Protein AF-A0A6A4Z2X1-F1 (afdb_monomer)

pLDDT: mean 92.03, std 7.51, range [38.91, 98.75]

Structure (mmCIF, N/CA/C/O backbone):
data_AF-A0A6A4Z2X1-F1
#
_entry.id   AF-A0A6A4Z2X1-F1
#
loop_
_atom_site.group_PDB
_atom_site.id
_atom_site.type_symbol
_atom_site.label_atom_id
_atom_site.label_alt_id
_atom_site.label_comp_id
_atom_site.label_asym_id
_atom_site.label_entity_id
_atom_site.label_seq_id
_atom_site.pdbx_PDB_ins_code
_atom_site.Cartn_x
_atom_site.Cartn_y
_atom_site.Cartn_z
_atom_site.occupancy
_atom_site.B_iso_or_equiv
_atom_site.auth_seq_id
_atom_site.auth_comp_id
_atom_site.auth_asym_id
_atom_site.auth_atom_id
_atom_site.pdbx_PDB_model_num
ATOM 1 N N . MET A 1 1 ? 6.066 -10.739 27.707 1.00 38.91 1 MET A N 1
ATOM 2 C CA . MET A 1 1 ? 5.395 -9.455 27.412 1.00 38.91 1 MET A CA 1
ATOM 3 C C . MET A 1 1 ? 4.289 -9.785 26.420 1.00 38.91 1 MET A C 1
ATOM 5 O O . MET A 1 1 ? 4.630 -10.260 25.345 1.00 38.91 1 MET A O 1
ATOM 9 N N . ARG A 1 2 ? 3.002 -9.714 26.805 1.00 47.31 2 ARG A N 1
ATOM 10 C CA . ARG A 1 2 ? 1.899 -9.981 25.860 1.00 47.31 2 ARG A CA 1
ATOM 11 C C . ARG A 1 2 ? 2.023 -8.987 24.708 1.00 47.31 2 ARG A C 1
ATOM 13 O O . ARG A 1 2 ? 2.285 -7.810 24.949 1.00 47.31 2 ARG A O 1
ATOM 20 N N . GLU A 1 3 ? 1.911 -9.471 23.480 1.00 55.16 3 GLU A N 1
ATOM 21 C CA . GLU A 1 3 ? 1.879 -8.591 22.318 1.00 55.16 3 GLU A CA 1
ATOM 22 C C . GLU A 1 3 ? 0.706 -7.609 22.484 1.00 55.16 3 GLU A C 1
ATOM 24 O O . GLU A 1 3 ? -0.347 -8.031 22.973 1.00 55.16 3 GLU A O 1
ATOM 29 N N . PRO A 1 4 ? 0.867 -6.305 22.186 1.00 65.31 4 PRO A N 1
ATOM 30 C CA . PRO A 1 4 ? -0.208 -5.345 22.408 1.00 65.31 4 PRO A CA 1
ATOM 31 C C . PRO A 1 4 ? -1.452 -5.797 21.642 1.00 65.31 4 PRO A C 1
ATOM 33 O O . PRO A 1 4 ? -1.337 -6.135 20.463 1.00 65.31 4 PRO A O 1
ATOM 36 N N . ALA A 1 5 ? -2.624 -5.780 22.287 1.00 70.31 5 ALA A N 1
ATOM 37 C CA . ALA A 1 5 ? -3.895 -6.217 21.694 1.00 70.31 5 ALA A CA 1
ATOM 38 C C . ALA A 1 5 ? -4.133 -5.616 20.293 1.00 70.31 5 ALA A C 1
ATOM 40 O O . ALA A 1 5 ? -4.650 -6.284 19.403 1.00 70.31 5 ALA A O 1
ATOM 41 N N . ALA A 1 6 ? -3.639 -4.396 20.058 1.00 73.44 6 ALA A N 1
ATOM 42 C CA . ALA A 1 6 ? -3.697 -3.734 18.762 1.00 73.44 6 ALA A CA 1
ATOM 43 C C . ALA A 1 6 ? -3.007 -4.485 17.615 1.00 73.44 6 ALA A C 1
ATOM 45 O O . ALA A 1 6 ? -3.550 -4.550 16.515 1.00 73.44 6 ALA A O 1
ATOM 46 N N . ARG A 1 7 ? -1.842 -5.102 17.850 1.00 76.81 7 ARG A N 1
ATOM 47 C CA . ARG A 1 7 ? -1.173 -5.919 16.824 1.00 76.81 7 ARG A CA 1
ATOM 48 C C . ARG A 1 7 ? -1.921 -7.215 16.555 1.00 76.81 7 ARG A C 1
ATOM 50 O O . ARG A 1 7 ? -1.996 -7.626 15.406 1.00 76.81 7 ARG A O 1
ATOM 57 N N . GLN A 1 8 ? -2.492 -7.832 17.588 1.00 76.44 8 GLN A N 1
ATOM 58 C CA . GLN A 1 8 ? -3.283 -9.053 17.422 1.00 76.44 8 GLN A CA 1
ATOM 59 C C . GLN A 1 8 ? -4.550 -8.812 16.598 1.00 76.44 8 GLN A C 1
ATOM 61 O O . GLN A 1 8 ? -4.981 -9.713 15.895 1.00 76.44 8 GLN A O 1
ATOM 66 N N . ILE A 1 9 ? -5.117 -7.606 16.654 1.00 77.56 9 ILE A N 1
ATOM 67 C CA . ILE A 1 9 ? -6.279 -7.232 15.843 1.00 77.56 9 ILE A CA 1
ATOM 68 C C . ILE A 1 9 ? -5.845 -6.885 14.411 1.00 77.56 9 ILE A C 1
ATOM 70 O O . ILE A 1 9 ? -6.324 -7.492 13.461 1.00 77.56 9 ILE A O 1
ATOM 74 N N . MET A 1 10 ? -4.897 -5.957 14.241 1.00 79.69 10 MET A N 1
ATOM 75 C CA . MET A 1 10 ? -4.547 -5.411 12.917 1.00 79.69 10 MET A CA 1
ATOM 76 C C . MET A 1 10 ? -3.724 -6.356 12.025 1.00 79.69 10 MET A C 1
ATOM 78 O O . MET A 1 10 ? -3.698 -6.181 10.807 1.00 79.69 10 MET A O 1
ATOM 82 N N . LEU A 1 11 ? -3.031 -7.338 12.613 1.00 88.19 11 LEU A N 1
ATOM 83 C CA . LEU A 1 11 ? -2.213 -8.326 11.893 1.00 88.19 11 LEU A CA 1
ATOM 84 C C . LEU A 1 11 ? -2.915 -9.685 11.750 1.00 88.19 11 LEU A C 1
ATOM 86 O O . LEU A 1 11 ? -2.261 -10.704 11.520 1.00 88.19 11 LEU A O 1
ATOM 90 N N . GLN A 1 12 ? -4.235 -9.707 11.921 1.00 89.81 12 GLN A N 1
ATOM 91 C CA . GLN A 1 12 ? -5.104 -10.840 11.617 1.00 89.81 12 GLN A CA 1
ATOM 92 C C . GLN A 1 12 ? -6.126 -10.427 10.546 1.00 89.81 12 GLN A C 1
ATOM 94 O O . GLN A 1 12 ? -6.300 -9.231 10.303 1.00 89.81 12 GLN A O 1
ATOM 99 N N . PRO A 1 13 ? -6.787 -11.385 9.871 1.00 93.69 13 PRO A N 1
ATOM 100 C CA . PRO A 1 13 ? -7.824 -11.073 8.892 1.00 93.69 13 PRO A CA 1
ATOM 101 C C . PRO A 1 13 ? -8.964 -10.251 9.511 1.00 93.69 13 PRO A C 1
ATOM 103 O O . PRO A 1 13 ? -9.712 -10.751 10.350 1.00 93.69 13 PRO A O 1
ATOM 106 N N . LEU A 1 14 ? -9.101 -8.995 9.083 1.00 93.81 14 LEU A N 1
ATOM 107 C CA . LEU A 1 14 ? -10.186 -8.109 9.491 1.00 93.81 14 LEU A CA 1
ATOM 108 C C . LEU A 1 14 ? -11.396 -8.244 8.554 1.00 93.81 14 LEU A C 1
ATOM 110 O O . LEU A 1 14 ? -11.209 -8.372 7.335 1.00 93.81 14 LEU A O 1
ATOM 114 N N . PRO A 1 15 ? -12.626 -8.147 9.094 1.00 96.94 15 PRO A N 1
ATOM 115 C CA . PRO A 1 15 ? -13.829 -7.941 8.298 1.00 96.94 15 PRO A CA 1
ATOM 116 C C . PRO A 1 15 ? -13.725 -6.685 7.422 1.00 96.94 15 PRO A C 1
ATOM 118 O O . PRO A 1 15 ? -13.112 -5.685 7.806 1.00 96.94 15 PRO A O 1
ATOM 121 N N . LEU A 1 16 ? -14.320 -6.735 6.230 1.00 98.19 16 LEU A N 1
ATOM 122 C CA . LEU A 1 16 ? -14.187 -5.665 5.238 1.00 98.19 16 LEU A CA 1
ATOM 123 C C . LEU A 1 16 ? -14.865 -4.362 5.679 1.00 98.19 16 LEU A C 1
ATOM 125 O O . LEU A 1 16 ? -14.325 -3.289 5.439 1.00 98.19 16 LEU A O 1
ATOM 129 N N . ASP A 1 17 ? -16.000 -4.441 6.366 1.00 97.81 17 ASP A N 1
ATOM 130 C CA . ASP A 1 17 ? -16.720 -3.291 6.925 1.00 97.81 17 ASP A CA 1
ATOM 131 C C . ASP A 1 17 ? -15.885 -2.554 7.981 1.00 97.81 17 ASP A C 1
ATOM 133 O O . ASP A 1 17 ? -15.792 -1.322 7.967 1.00 97.81 17 ASP A O 1
ATOM 137 N N . VAL A 1 18 ? -15.196 -3.308 8.843 1.00 95.19 18 VAL A N 1
ATOM 138 C CA . VAL A 1 18 ? -14.248 -2.760 9.821 1.00 95.19 18 VAL A CA 1
ATOM 139 C C . V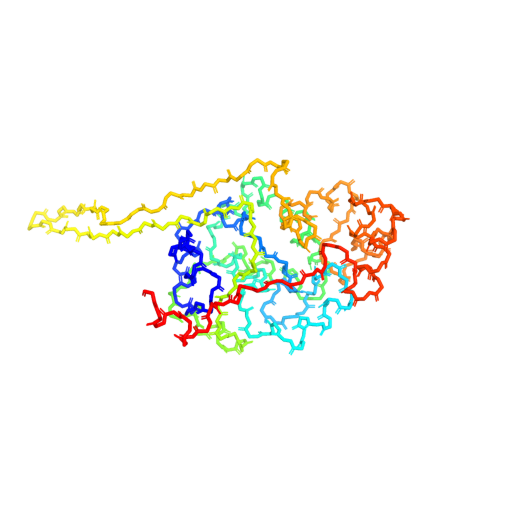AL A 1 18 ? -13.074 -2.094 9.106 1.00 95.19 18 VAL A C 1
ATOM 141 O O . VAL A 1 18 ? -12.666 -0.997 9.491 1.00 95.19 18 VAL A O 1
ATOM 144 N N . ALA A 1 19 ? -12.555 -2.705 8.038 1.00 96.00 19 ALA A N 1
ATOM 145 C CA . ALA A 1 19 ? -11.461 -2.140 7.254 1.00 96.00 19 ALA A CA 1
ATOM 146 C C . ALA A 1 19 ? -11.863 -0.835 6.547 1.00 96.00 19 ALA A C 1
ATOM 148 O O . ALA A 1 19 ? -11.159 0.162 6.687 1.00 96.00 19 ALA A O 1
ATOM 149 N N . VAL A 1 20 ? -13.014 -0.803 5.864 1.00 98.12 20 VAL A N 1
ATOM 150 C CA . VAL A 1 20 ? -13.571 0.410 5.234 1.00 98.12 20 VAL A CA 1
ATOM 151 C C . VAL A 1 20 ? -13.746 1.519 6.269 1.00 98.12 20 VAL A C 1
ATOM 153 O O . VAL A 1 20 ? -13.284 2.641 6.060 1.00 98.12 20 VAL A O 1
ATOM 156 N N . THR A 1 21 ? -14.364 1.203 7.410 1.00 96.19 21 THR A N 1
ATOM 157 C CA . THR A 1 21 ? -14.578 2.165 8.500 1.00 96.19 21 THR A CA 1
ATOM 158 C C . THR A 1 21 ? -13.252 2.721 9.015 1.00 96.19 21 THR A C 1
ATOM 160 O O . THR A 1 21 ? -13.117 3.928 9.196 1.00 96.19 21 THR A O 1
ATOM 163 N N . THR A 1 22 ? -12.256 1.852 9.202 1.00 93.06 22 THR A N 1
ATOM 164 C CA . THR A 1 22 ? -10.925 2.231 9.694 1.00 93.06 22 THR A CA 1
ATOM 165 C C . THR A 1 22 ? -10.189 3.124 8.698 1.00 93.06 22 THR A C 1
ATOM 167 O O . THR A 1 22 ? -9.650 4.156 9.088 1.00 93.06 22 THR A O 1
ATOM 170 N N . LEU A 1 23 ? -10.192 2.767 7.410 1.00 95.81 23 LEU A N 1
ATOM 171 C CA . LEU A 1 23 ? -9.535 3.551 6.363 1.00 95.81 23 LEU A CA 1
ATOM 172 C C . LEU A 1 23 ? -10.145 4.953 6.252 1.00 95.81 23 LEU A C 1
ATOM 174 O O . LEU A 1 23 ? -9.395 5.926 6.227 1.00 95.81 23 LEU A O 1
ATOM 178 N N . ARG A 1 24 ? -11.482 5.056 6.268 1.00 96.75 24 ARG A N 1
ATOM 179 C CA . ARG A 1 24 ? -12.210 6.336 6.185 1.00 96.75 24 ARG A CA 1
ATOM 180 C C . ARG A 1 24 ? -12.094 7.197 7.442 1.00 96.75 24 ARG A C 1
ATOM 182 O O . ARG A 1 24 ? -12.297 8.406 7.365 1.00 96.75 24 ARG A O 1
ATOM 189 N N . ALA A 1 25 ? -11.801 6.592 8.592 1.00 93.44 25 ALA A N 1
ATOM 190 C CA . ALA A 1 25 ? -11.573 7.321 9.838 1.00 93.44 25 ALA A CA 1
ATOM 191 C C . ALA A 1 25 ? -10.199 8.013 9.885 1.00 93.44 25 ALA A C 1
ATOM 193 O O . ALA A 1 25 ? -10.019 8.936 10.680 1.00 93.44 25 ALA A O 1
ATOM 194 N N . ASN A 1 26 ? -9.256 7.585 9.043 1.00 92.62 26 ASN A N 1
ATOM 195 C CA . ASN A 1 26 ? -7.890 8.094 8.996 1.00 92.62 26 ASN A CA 1
ATOM 196 C C . ASN A 1 26 ? -7.683 9.061 7.823 1.00 92.62 26 ASN A C 1
ATOM 198 O O . ASN A 1 26 ? -8.287 8.936 6.757 1.00 92.62 26 ASN A O 1
ATOM 202 N N . THR A 1 27 ? -6.745 9.988 7.990 1.00 94.06 27 THR A N 1
ATOM 203 C CA . THR A 1 27 ? -6.240 10.810 6.879 1.00 94.06 27 THR A CA 1
ATOM 204 C C . THR A 1 27 ? -5.422 9.968 5.895 1.00 94.06 27 THR A C 1
ATOM 206 O O . THR A 1 27 ? -4.893 8.905 6.246 1.00 94.06 27 THR A O 1
ATOM 209 N N . LEU A 1 28 ? -5.218 10.464 4.666 1.00 95.25 28 LEU A N 1
ATOM 210 C CA . LEU A 1 28 ? -4.287 9.814 3.730 1.00 95.25 28 LEU A CA 1
ATOM 211 C C . LEU A 1 28 ? -2.886 9.671 4.337 1.00 95.25 28 LEU A C 1
ATOM 213 O O . LEU A 1 28 ? -2.231 8.653 4.135 1.00 95.25 28 LEU A O 1
ATOM 217 N N . TYR A 1 29 ? -2.439 10.676 5.094 1.00 93.44 29 TYR A N 1
ATOM 218 C CA . TYR A 1 29 ? -1.137 10.671 5.755 1.00 93.44 29 TYR A CA 1
ATOM 219 C C . TYR A 1 29 ? -0.980 9.488 6.714 1.00 93.44 29 TYR A C 1
ATOM 221 O O . TYR A 1 29 ? 0.018 8.775 6.641 1.00 93.44 29 TYR A O 1
ATOM 229 N N . GLU A 1 30 ? -1.964 9.251 7.579 1.00 91.75 30 GLU A N 1
ATOM 230 C CA . GLU A 1 30 ? -1.931 8.143 8.541 1.00 91.75 30 GLU A CA 1
ATOM 231 C C . GLU A 1 30 ? -2.002 6.789 7.839 1.00 91.75 30 GLU A C 1
ATOM 233 O O . GLU A 1 30 ? -1.193 5.902 8.120 1.00 91.75 30 GLU A O 1
ATOM 238 N N . ASN A 1 31 ? -2.909 6.648 6.868 1.00 93.75 31 ASN A N 1
ATOM 239 C CA . ASN A 1 31 ? -3.041 5.407 6.115 1.00 93.75 31 ASN A CA 1
ATOM 240 C C . ASN A 1 31 ? -1.766 5.061 5.327 1.00 93.75 31 ASN A C 1
ATOM 242 O O . ASN A 1 31 ? -1.410 3.885 5.235 1.00 93.75 31 ASN A O 1
ATOM 246 N N . MET A 1 32 ? -1.036 6.063 4.821 1.00 93.00 32 MET A N 1
ATOM 247 C CA . MET A 1 32 ? 0.202 5.873 4.056 1.00 93.00 32 MET A CA 1
ATOM 248 C C . MET A 1 32 ? 1.324 5.210 4.865 1.00 93.00 32 MET A C 1
ATOM 250 O O . MET A 1 32 ? 2.209 4.576 4.291 1.00 93.00 32 MET A O 1
ATOM 254 N N . TYR A 1 33 ? 1.290 5.325 6.196 1.00 89.94 33 TYR A N 1
ATOM 255 C CA . TYR A 1 33 ? 2.255 4.670 7.083 1.00 89.94 33 TYR A CA 1
ATOM 256 C C . TYR A 1 33 ? 1.885 3.229 7.446 1.00 89.94 33 TYR A C 1
ATOM 258 O O . TYR A 1 33 ? 2.656 2.559 8.137 1.00 89.94 33 TYR A O 1
ATOM 266 N N . SER A 1 34 ? 0.777 2.700 6.922 1.00 88.62 34 SER A N 1
ATOM 267 C CA . SER A 1 34 ? 0.547 1.257 6.913 1.00 88.62 34 SER A CA 1
ATOM 268 C C . SER A 1 34 ? 1.574 0.594 5.995 1.00 88.62 34 SER A C 1
ATOM 270 O O . SER A 1 34 ? 1.651 0.885 4.802 1.00 88.62 34 SER A O 1
ATOM 272 N N . ILE A 1 35 ? 2.395 -0.305 6.543 1.00 89.06 35 ILE A N 1
ATOM 273 C CA . ILE A 1 35 ? 3.403 -1.019 5.752 1.00 89.06 35 ILE A CA 1
ATOM 274 C C . ILE A 1 35 ? 2.695 -2.114 4.957 1.00 89.06 35 ILE A C 1
ATOM 276 O O . ILE A 1 35 ? 2.505 -3.234 5.429 1.00 89.06 35 ILE A O 1
ATOM 280 N N . ILE A 1 36 ? 2.301 -1.757 3.737 1.00 92.81 36 ILE A N 1
ATOM 281 C CA . ILE A 1 36 ? 1.664 -2.666 2.793 1.00 92.81 36 ILE A CA 1
ATOM 282 C C . ILE A 1 36 ? 2.504 -2.732 1.517 1.00 92.81 36 ILE A C 1
ATOM 284 O O . ILE A 1 36 ? 2.695 -1.713 0.852 1.00 92.81 36 ILE A O 1
ATOM 288 N N . PRO A 1 37 ? 3.015 -3.918 1.162 1.00 94.06 37 PRO A N 1
ATOM 289 C CA . PRO A 1 37 ? 3.627 -4.147 -0.134 1.00 94.06 37 PRO A CA 1
ATOM 290 C C . PRO A 1 37 ? 2.538 -4.463 -1.164 1.00 94.06 37 PRO A C 1
ATOM 292 O O . PRO A 1 37 ? 2.270 -5.631 -1.464 1.00 94.06 37 PRO A O 1
ATOM 295 N N . TYR A 1 38 ? 1.879 -3.425 -1.680 1.00 97.19 38 TYR A N 1
ATOM 296 C CA . TYR A 1 38 ? 0.795 -3.576 -2.653 1.00 97.19 38 TYR A CA 1
ATOM 297 C C . TYR A 1 38 ? 1.206 -4.464 -3.841 1.00 97.19 38 TYR A C 1
ATOM 299 O O . TYR A 1 38 ? 2.365 -4.502 -4.266 1.00 97.19 38 TYR A O 1
ATOM 307 N N . CYS A 1 39 ? 0.247 -5.229 -4.350 1.00 97.88 39 CYS A N 1
ATOM 308 C CA . CYS A 1 39 ? 0.423 -6.113 -5.500 1.00 97.88 39 CYS A CA 1
ATOM 309 C C . CYS A 1 39 ? -0.258 -5.537 -6.747 1.00 97.88 39 CYS A C 1
ATOM 311 O O . CYS A 1 39 ? 0.255 -5.703 -7.856 1.00 97.88 39 CYS A O 1
ATOM 313 N N . TRP A 1 40 ? -1.377 -4.831 -6.566 1.00 98.69 40 TRP A N 1
ATOM 314 C CA . TRP A 1 40 ? -2.151 -4.232 -7.651 1.00 98.69 40 TRP A CA 1
ATOM 315 C C . TRP A 1 40 ? -2.559 -2.809 -7.320 1.00 98.69 40 TRP A C 1
ATOM 317 O O . TRP A 1 40 ? -2.808 -2.484 -6.157 1.00 98.69 40 TRP A O 1
ATOM 327 N N . VAL A 1 41 ? -2.660 -1.978 -8.355 1.00 98.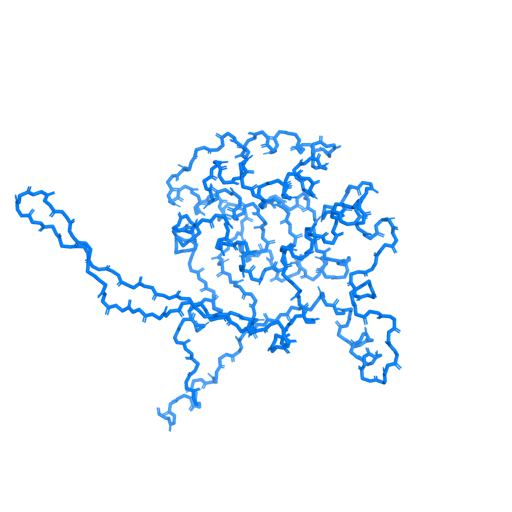44 41 VAL A N 1
ATOM 328 C CA . VAL A 1 41 ? -3.229 -0.642 -8.205 1.00 98.44 41 VAL A CA 1
ATOM 329 C C . VAL A 1 41 ? -4.745 -0.722 -8.115 1.00 98.44 41 VAL A C 1
ATOM 331 O O . VAL A 1 41 ? -5.310 -0.091 -7.235 1.00 98.44 41 VAL A O 1
ATOM 334 N N . ASP A 1 42 ? -5.386 -1.515 -8.974 1.00 98.31 42 ASP A N 1
ATOM 335 C CA . ASP A 1 42 ? -6.839 -1.592 -9.140 1.00 98.31 42 ASP A CA 1
ATOM 336 C C . ASP A 1 42 ? -7.446 -2.913 -8.640 1.00 98.31 42 ASP A C 1
ATOM 338 O O . ASP A 1 42 ? -6.798 -3.963 -8.659 1.00 98.31 42 ASP A O 1
ATOM 342 N N . LEU A 1 43 ? -8.729 -2.886 -8.266 1.00 98.31 43 LEU A N 1
ATOM 343 C CA . LEU A 1 43 ? -9.515 -4.063 -7.859 1.00 98.31 43 LEU A CA 1
ATOM 344 C C . LEU A 1 43 ? -9.618 -5.124 -8.971 1.00 98.31 43 LEU A C 1
ATOM 346 O O . LEU A 1 43 ? -9.786 -6.317 -8.702 1.00 98.31 43 LEU A O 1
ATOM 350 N N . GLY A 1 44 ? -9.522 -4.703 -10.235 1.00 97.25 44 GLY A N 1
ATOM 351 C CA . GLY A 1 44 ? -9.531 -5.574 -11.411 1.00 97.25 44 GLY A CA 1
ATOM 352 C C . GLY A 1 44 ? -8.221 -6.330 -11.641 1.00 97.25 44 GLY A C 1
ATOM 353 O O . GLY A 1 44 ? -8.218 -7.296 -12.405 1.00 97.25 44 GLY A O 1
ATOM 354 N N . ARG A 1 45 ? -7.137 -5.955 -10.944 1.00 97.38 45 ARG A N 1
ATOM 355 C CA . ARG A 1 45 ? -5.772 -6.482 -11.126 1.00 97.38 45 ARG A CA 1
ATOM 356 C C . ARG A 1 45 ? -5.195 -6.211 -12.519 1.00 97.38 45 ARG A C 1
ATOM 358 O O . ARG A 1 45 ? -4.300 -6.937 -12.951 1.00 97.38 45 ARG A O 1
ATOM 365 N N . ALA A 1 46 ? -5.690 -5.195 -13.225 1.00 96.62 46 ALA A N 1
ATOM 366 C CA . ALA A 1 46 ? -5.177 -4.799 -14.534 1.00 96.62 46 ALA A CA 1
ATOM 367 C C . ALA A 1 46 ? -3.778 -4.168 -14.443 1.00 96.62 46 ALA A C 1
ATOM 369 O O . ALA A 1 46 ? -2.972 -4.307 -15.364 1.00 96.62 46 ALA A O 1
ATOM 370 N N . TYR A 1 47 ? -3.475 -3.501 -13.328 1.00 97.75 47 TYR A N 1
ATOM 371 C CA . TYR A 1 47 ? -2.231 -2.770 -13.124 1.00 97.75 47 TYR A CA 1
ATOM 372 C C . TYR A 1 47 ? -1.448 -3.366 -11.956 1.00 97.75 47 TYR A C 1
ATOM 374 O O . TYR A 1 47 ? -1.772 -3.187 -10.782 1.00 97.75 47 TYR A O 1
ATOM 382 N N . GLU A 1 48 ? -0.386 -4.089 -12.285 1.00 98.00 48 GLU A N 1
ATOM 383 C CA . GLU A 1 48 ? 0.498 -4.717 -11.309 1.00 98.00 48 GLU A CA 1
ATOM 384 C C . GLU A 1 48 ? 1.532 -3.726 -10.749 1.00 98.00 48 GLU A C 1
ATOM 386 O O . GLU A 1 48 ? 2.030 -2.866 -11.480 1.00 98.00 48 GLU A O 1
ATOM 391 N N . MET A 1 49 ? 1.905 -3.874 -9.472 1.00 97.00 49 MET A N 1
ATOM 392 C CA . MET A 1 49 ? 2.861 -2.967 -8.811 1.00 97.00 49 MET A CA 1
ATOM 393 C C . MET A 1 49 ? 3.836 -3.630 -7.825 1.00 97.00 49 MET A C 1
ATOM 395 O O . MET A 1 49 ? 4.635 -2.935 -7.201 1.00 97.00 49 MET A O 1
ATOM 399 N N . ALA A 1 50 ? 3.830 -4.961 -7.666 1.00 96.81 50 ALA A N 1
ATOM 400 C CA . ALA A 1 50 ? 4.808 -5.598 -6.783 1.00 96.81 50 ALA A CA 1
ATOM 401 C C . ALA A 1 50 ? 6.250 -5.359 -7.269 1.00 96.81 50 ALA A C 1
ATOM 403 O O . ALA A 1 50 ? 6.520 -5.390 -8.468 1.00 96.81 50 ALA A O 1
ATOM 404 N N . HIS A 1 51 ? 7.198 -5.235 -6.336 1.00 95.38 51 HIS A N 1
ATOM 405 C CA . HIS A 1 51 ? 8.608 -4.951 -6.635 1.00 95.38 51 HIS A CA 1
ATOM 406 C C . HIS A 1 51 ? 9.293 -5.911 -7.612 1.00 95.38 51 HIS A C 1
ATOM 408 O O . HIS A 1 51 ? 10.217 -5.500 -8.300 1.00 95.38 51 HIS A O 1
ATOM 414 N N . THR A 1 52 ? 8.885 -7.181 -7.681 1.00 94.44 52 THR A N 1
ATOM 415 C CA . THR A 1 52 ? 9.498 -8.158 -8.594 1.00 94.44 52 THR A CA 1
ATOM 416 C C . THR A 1 52 ? 8.458 -9.051 -9.243 1.00 94.44 52 THR A C 1
ATOM 418 O O . THR A 1 52 ? 7.426 -9.354 -8.638 1.00 94.44 52 THR A O 1
ATOM 421 N N . ALA A 1 53 ? 8.758 -9.543 -10.449 1.00 94.62 53 ALA A N 1
ATOM 422 C CA . ALA A 1 53 ? 7.874 -10.463 -11.169 1.00 94.62 53 ALA A CA 1
ATOM 423 C C . ALA A 1 53 ? 7.586 -11.734 -10.351 1.00 94.62 53 ALA A C 1
ATOM 425 O O . ALA A 1 53 ? 6.460 -12.223 -10.312 1.00 94.62 53 ALA A O 1
ATOM 426 N N . ILE A 1 54 ? 8.592 -12.243 -9.632 1.00 94.06 54 ILE A N 1
ATOM 427 C CA . ILE A 1 54 ? 8.443 -13.412 -8.757 1.00 94.06 54 ILE A CA 1
ATOM 428 C C . ILE A 1 54 ? 7.464 -13.113 -7.614 1.00 94.06 54 ILE A C 1
ATOM 430 O O . ILE A 1 54 ? 6.591 -13.934 -7.323 1.00 94.06 54 ILE A O 1
ATOM 434 N N . ARG A 1 55 ? 7.571 -11.937 -6.977 1.00 95.44 55 ARG A N 1
ATOM 435 C CA . ARG A 1 55 ? 6.615 -11.524 -5.943 1.00 95.44 55 ARG A CA 1
ATOM 436 C C . ARG A 1 55 ? 5.216 -11.333 -6.523 1.00 95.44 55 ARG A C 1
ATOM 438 O O . ARG A 1 55 ? 4.260 -11.798 -5.914 1.00 95.44 55 ARG A O 1
ATOM 445 N N . GLN A 1 56 ? 5.094 -10.732 -7.700 1.00 97.38 56 GLN A N 1
ATOM 446 C CA . GLN A 1 56 ? 3.814 -10.545 -8.381 1.00 97.38 56 GLN A CA 1
ATOM 447 C C . GLN A 1 56 ? 3.099 -11.886 -8.634 1.00 97.38 56 GLN A C 1
ATOM 449 O O . GLN A 1 56 ? 1.926 -12.053 -8.302 1.00 97.38 56 GLN A O 1
ATOM 454 N N . GLN A 1 57 ? 3.831 -12.898 -9.107 1.00 96.81 57 GLN A N 1
ATOM 455 C CA . GLN A 1 57 ? 3.303 -14.257 -9.268 1.00 96.81 57 GLN A CA 1
ATOM 456 C C . GLN A 1 57 ? 2.893 -14.894 -7.935 1.00 96.81 57 GLN A C 1
ATOM 458 O O . GLN A 1 57 ? 1.921 -15.645 -7.871 1.00 96.81 57 GLN A O 1
ATOM 463 N N . ARG A 1 58 ? 3.608 -14.597 -6.846 1.00 96.06 58 ARG A N 1
ATOM 464 C CA . ARG A 1 58 ? 3.212 -15.033 -5.504 1.00 96.06 58 ARG A CA 1
ATOM 465 C C . ARG A 1 58 ? 1.936 -14.328 -5.035 1.00 96.06 58 ARG A C 1
ATOM 467 O O . ARG A 1 58 ? 1.064 -15.009 -4.502 1.00 96.06 58 ARG A O 1
ATOM 474 N N . CYS A 1 59 ? 1.784 -13.028 -5.302 1.00 97.31 59 CYS A N 1
ATOM 475 C CA . CYS A 1 59 ? 0.549 -12.295 -5.025 1.00 97.31 59 CYS A CA 1
ATOM 476 C C . CYS A 1 59 ? -0.654 -12.960 -5.711 1.00 97.31 59 CYS A C 1
ATOM 478 O O . CYS A 1 59 ? -1.652 -13.252 -5.055 1.00 97.31 59 CYS A O 1
ATOM 480 N N . LEU A 1 60 ? -0.537 -13.291 -7.003 1.00 97.75 60 LEU A N 1
ATOM 481 C CA . LEU A 1 60 ? -1.598 -13.974 -7.756 1.00 97.75 60 LEU A CA 1
ATOM 482 C C . LEU A 1 60 ? -2.001 -15.326 -7.148 1.00 97.75 60 LEU A C 1
ATOM 484 O O . LEU A 1 60 ? -3.160 -15.720 -7.247 1.00 97.75 60 LEU A O 1
ATOM 488 N N . LYS A 1 61 ? -1.063 -16.032 -6.507 1.00 97.38 61 LYS A N 1
ATOM 489 C CA . LYS A 1 61 ? -1.314 -17.348 -5.906 1.00 97.38 61 LYS A CA 1
ATOM 490 C C . LYS A 1 61 ? -1.977 -17.284 -4.532 1.00 97.38 61 LYS A C 1
ATOM 492 O O . LYS A 1 61 ? -2.725 -18.199 -4.207 1.00 97.38 61 LYS A O 1
ATOM 497 N N . SER A 1 62 ? -1.667 -16.280 -3.707 1.00 95.75 62 SER A N 1
ATOM 498 C CA . SER A 1 62 ? -2.046 -16.307 -2.281 1.00 95.75 62 SER A CA 1
ATOM 499 C C . SER A 1 62 ? -2.632 -15.018 -1.713 1.00 95.75 62 SER A C 1
ATOM 501 O O . SER A 1 62 ? -3.098 -15.030 -0.578 1.00 95.75 62 SER A O 1
ATOM 503 N N . GLN A 1 63 ? -2.622 -13.917 -2.462 1.00 97.00 63 GLN A N 1
ATOM 504 C CA . GLN A 1 63 ? -3.001 -12.593 -1.955 1.00 97.00 63 GLN A CA 1
ATOM 505 C C . GLN A 1 63 ? -4.237 -11.997 -2.632 1.00 97.00 63 GLN A C 1
ATOM 507 O O . GLN A 1 63 ? -4.653 -10.897 -2.285 1.00 97.00 63 GLN A O 1
ATOM 512 N N . THR A 1 64 ? -4.860 -12.712 -3.569 1.00 98.19 64 THR A N 1
ATOM 513 C CA . THR A 1 64 ? -6.003 -12.198 -4.339 1.00 98.19 64 THR A CA 1
ATOM 514 C C . THR A 1 64 ? -7.220 -11.879 -3.474 1.00 98.19 64 THR A C 1
ATOM 516 O O . THR A 1 64 ? -7.930 -10.934 -3.788 1.00 98.19 64 THR A O 1
ATOM 519 N N . ALA A 1 65 ? -7.431 -12.609 -2.376 1.00 98.31 65 ALA A N 1
ATOM 520 C CA . ALA A 1 65 ? -8.539 -12.379 -1.448 1.00 98.31 65 ALA A CA 1
ATOM 521 C C . ALA A 1 65 ? -8.251 -11.309 -0.372 1.00 98.31 65 ALA A C 1
ATOM 523 O O . ALA A 1 65 ? -9.165 -10.933 0.363 1.00 98.31 65 ALA A O 1
ATOM 524 N N . ASN A 1 66 ? -7.003 -10.838 -0.246 1.00 97.88 66 ASN A N 1
ATOM 525 C CA . ASN A 1 66 ? -6.611 -9.851 0.759 1.00 97.88 66 ASN A CA 1
ATOM 526 C C . ASN A 1 66 ? -6.757 -8.430 0.198 1.00 97.88 66 ASN A C 1
ATOM 528 O O . ASN A 1 66 ? -5.916 -7.977 -0.579 1.00 97.88 66 ASN A O 1
ATOM 532 N N . ALA A 1 67 ? -7.783 -7.709 0.643 1.00 98.31 67 ALA A N 1
ATOM 533 C CA . ALA A 1 67 ? -8.087 -6.341 0.231 1.00 98.31 67 ALA A CA 1
ATOM 534 C C . ALA A 1 67 ? -6.914 -5.370 0.452 1.00 98.31 67 ALA A C 1
ATOM 536 O O . ALA A 1 67 ? -6.717 -4.458 -0.345 1.00 98.31 67 ALA A O 1
ATOM 537 N N . ALA A 1 68 ? -6.076 -5.595 1.470 1.00 97.00 68 ALA A N 1
ATOM 538 C CA . ALA A 1 68 ? -4.929 -4.728 1.740 1.00 97.00 68 ALA A CA 1
ATOM 539 C C . ALA A 1 68 ? -3.917 -4.694 0.581 1.00 97.00 68 ALA A C 1
ATOM 541 O O . ALA A 1 68 ? -3.179 -3.730 0.436 1.00 97.00 68 ALA A O 1
ATOM 542 N N . MET A 1 69 ? -3.874 -5.724 -0.270 1.00 97.69 69 MET A N 1
ATOM 543 C CA . MET A 1 69 ? -2.891 -5.834 -1.356 1.00 97.69 69 MET A CA 1
ATOM 544 C C . MET A 1 69 ? -3.255 -5.009 -2.600 1.00 97.69 69 MET A C 1
ATOM 546 O O . MET A 1 69 ? -2.489 -4.993 -3.567 1.00 97.69 69 MET A O 1
ATOM 550 N N . TYR A 1 70 ? -4.390 -4.310 -2.559 1.00 98.62 70 TYR A N 1
ATOM 551 C CA . TYR A 1 70 ? -4.933 -3.491 -3.633 1.00 98.62 70 TYR A CA 1
ATOM 552 C C . TYR A 1 70 ? -4.870 -2.022 -3.225 1.00 98.62 70 TYR A C 1
ATOM 554 O O . TYR A 1 70 ? -5.492 -1.623 -2.244 1.00 98.62 70 TYR A O 1
ATOM 562 N N . LEU A 1 71 ? -4.141 -1.195 -3.968 1.00 98.44 71 LEU A N 1
ATOM 563 C CA . LEU A 1 71 ? -4.020 0.221 -3.626 1.00 98.44 71 LEU A CA 1
ATOM 564 C C . LEU A 1 71 ? -5.366 0.955 -3.747 1.00 98.44 71 LEU A C 1
ATOM 566 O O . LEU A 1 71 ? -5.655 1.838 -2.944 1.00 98.44 71 LEU A O 1
ATOM 570 N N . GLU A 1 72 ? -6.220 0.559 -4.693 1.00 98.44 72 GLU A N 1
ATOM 571 C CA . GLU A 1 72 ? -7.563 1.111 -4.888 1.00 98.44 72 GLU A CA 1
ATOM 572 C C . GLU A 1 72 ? -8.412 1.052 -3.615 1.00 98.44 72 GLU A C 1
ATOM 574 O O . GLU A 1 72 ? -9.149 1.994 -3.338 1.00 98.44 72 GLU A O 1
ATOM 579 N N . VAL A 1 73 ? -8.251 0.010 -2.791 1.00 98.31 73 VAL A N 1
ATOM 580 C CA . VAL A 1 73 ? -8.934 -0.105 -1.493 1.00 98.31 73 VAL A CA 1
ATOM 581 C C . VAL A 1 73 ? -8.625 1.098 -0.603 1.00 98.31 73 VAL A C 1
ATOM 583 O O . VAL A 1 73 ? -9.540 1.683 -0.026 1.00 98.31 73 VAL A O 1
ATOM 586 N N . LEU A 1 74 ? -7.361 1.522 -0.535 1.00 97.88 74 LEU A N 1
ATOM 587 C CA . LEU A 1 74 ? -6.983 2.741 0.174 1.00 97.88 74 LEU A CA 1
ATOM 588 C C . LEU A 1 74 ? -7.517 3.987 -0.544 1.00 97.88 74 LEU A C 1
ATOM 590 O O . LEU A 1 74 ? -8.155 4.831 0.081 1.00 97.88 74 LEU A O 1
ATOM 594 N N . LEU A 1 75 ? -7.263 4.112 -1.849 1.00 97.75 75 LEU A N 1
ATOM 595 C CA . LEU A 1 75 ? -7.548 5.342 -2.597 1.00 97.75 75 LEU A CA 1
ATOM 596 C C . LEU A 1 75 ? -9.043 5.684 -2.639 1.00 97.75 75 LEU A C 1
ATOM 598 O O . LEU A 1 75 ? -9.402 6.856 -2.609 1.00 97.75 75 LEU A O 1
ATOM 602 N N . ARG A 1 76 ? -9.921 4.679 -2.652 1.00 97.62 76 ARG A N 1
ATOM 603 C CA . ARG A 1 76 ? -11.377 4.871 -2.597 1.00 97.62 76 ARG A CA 1
ATOM 604 C C . ARG A 1 76 ? -11.891 5.281 -1.218 1.00 97.62 76 ARG A C 1
ATOM 606 O O . ARG A 1 76 ? -13.021 5.748 -1.109 1.00 97.62 76 ARG A O 1
ATOM 613 N N . ASN A 1 77 ? -11.086 5.104 -0.170 1.00 98.00 77 ASN A N 1
ATOM 614 C CA . ASN A 1 77 ? -11.482 5.276 1.230 1.00 98.00 77 ASN A CA 1
ATOM 615 C C . ASN A 1 77 ? -10.702 6.387 1.940 1.00 98.00 77 ASN A C 1
ATOM 617 O O . ASN A 1 77 ? -10.656 6.430 3.164 1.00 98.00 77 ASN A O 1
ATOM 621 N N . VAL A 1 78 ? -10.138 7.316 1.168 1.00 96.25 78 VAL A N 1
ATOM 622 C CA . VAL A 1 78 ? -9.560 8.573 1.658 1.00 96.25 78 VAL A CA 1
ATOM 623 C C . VAL A 1 78 ? -10.297 9.764 1.055 1.00 96.25 78 VAL A C 1
ATOM 625 O O . VAL A 1 78 ? -10.951 9.651 0.018 1.00 96.25 78 VAL A O 1
ATOM 628 N N . VAL A 1 79 ? -10.221 10.910 1.727 1.00 94.38 79 VAL A N 1
ATOM 629 C CA . VAL A 1 79 ? -10.873 12.137 1.265 1.00 94.38 79 VAL A CA 1
ATOM 630 C C . VAL A 1 79 ? -10.195 12.619 -0.021 1.00 94.38 79 VAL A C 1
ATOM 632 O O . VAL A 1 79 ? -8.974 12.751 -0.076 1.00 94.38 79 VAL A O 1
ATOM 635 N N . THR A 1 80 ? -10.974 12.950 -1.052 1.00 92.44 80 THR A N 1
ATOM 636 C CA . THR A 1 80 ? -10.454 13.393 -2.361 1.00 92.44 80 THR A CA 1
ATOM 637 C C . THR A 1 80 ? -9.531 14.615 -2.265 1.00 92.44 80 THR A C 1
ATOM 639 O O . THR A 1 80 ? -8.562 14.738 -3.017 1.00 92.44 80 THR A O 1
ATOM 642 N N . ALA A 1 81 ? -9.790 15.520 -1.317 1.00 93.56 81 ALA A N 1
ATOM 643 C CA . ALA A 1 81 ? -8.910 16.655 -1.048 1.00 93.56 81 ALA A CA 1
ATOM 644 C C . ALA A 1 81 ? -7.492 16.203 -0.650 1.00 93.56 81 ALA A C 1
ATOM 646 O O . ALA A 1 81 ? -6.519 16.742 -1.171 1.00 93.56 81 ALA A O 1
ATOM 647 N N . ASP A 1 82 ? -7.350 15.156 0.170 1.00 93.94 82 ASP A N 1
ATOM 648 C CA . ASP A 1 82 ? -6.037 14.615 0.532 1.00 93.94 82 ASP A CA 1
ATOM 649 C C . ASP A 1 82 ? -5.309 14.036 -0.690 1.00 93.94 82 ASP A C 1
ATOM 651 O O . ASP A 1 82 ? -4.102 14.237 -0.840 1.00 93.94 82 ASP A O 1
ATOM 655 N N . LEU A 1 83 ? -6.026 13.360 -1.594 1.00 93.62 83 LEU A N 1
ATOM 656 C CA . LEU A 1 83 ? -5.447 12.811 -2.829 1.00 93.62 83 LEU A CA 1
ATOM 657 C C . LEU A 1 83 ? -4.939 13.895 -3.786 1.00 93.62 83 LEU A C 1
ATOM 659 O O . LEU A 1 83 ? -3.999 13.650 -4.537 1.00 93.62 83 LEU A O 1
ATOM 663 N N . THR A 1 84 ? -5.549 15.079 -3.775 1.00 93.25 84 THR A N 1
ATOM 664 C CA . THR A 1 84 ? -5.257 16.146 -4.747 1.00 93.25 84 THR A CA 1
ATOM 665 C C . THR A 1 84 ? -4.372 17.261 -4.193 1.00 93.25 84 THR A C 1
ATOM 667 O O . THR A 1 84 ? -3.705 17.939 -4.970 1.00 93.25 84 THR A O 1
ATOM 670 N N . GLN A 1 85 ? -4.352 17.466 -2.873 1.00 94.00 85 GLN A N 1
ATOM 671 C CA . GLN A 1 85 ? -3.718 18.637 -2.251 1.00 94.00 85 GLN A CA 1
ATOM 672 C C . GLN A 1 85 ? -2.589 18.285 -1.278 1.00 94.00 85 GLN A C 1
ATOM 674 O O . GLN A 1 85 ? -1.798 19.160 -0.925 1.00 94.00 85 GLN A O 1
ATOM 679 N N . SER A 1 86 ? -2.477 17.030 -0.834 1.00 96.62 86 SER A N 1
ATOM 680 C CA . SER A 1 86 ? -1.419 16.634 0.101 1.00 96.62 86 SER A CA 1
ATOM 681 C C . SER A 1 86 ? -0.110 16.261 -0.606 1.00 96.62 86 SER A C 1
ATOM 683 O O . SER A 1 86 ? -0.077 15.929 -1.793 1.00 96.62 86 SER A O 1
ATOM 685 N N . ASN A 1 87 ? 0.991 16.233 0.151 1.00 95.62 87 ASN A N 1
ATOM 686 C CA . ASN A 1 87 ? 2.284 15.761 -0.355 1.00 95.62 87 ASN A CA 1
ATOM 687 C C . ASN A 1 87 ? 2.223 14.306 -0.839 1.00 95.62 87 ASN A C 1
ATOM 689 O O . ASN A 1 87 ? 2.783 13.993 -1.886 1.00 95.62 87 ASN A O 1
ATOM 693 N N . PHE A 1 88 ? 1.522 13.425 -0.119 1.00 97.25 88 PHE A N 1
ATOM 694 C CA . PHE A 1 88 ? 1.334 12.045 -0.567 1.00 97.25 88 PHE A CA 1
ATOM 695 C C . PHE A 1 88 ? 0.417 11.952 -1.784 1.00 97.25 88 PHE A C 1
ATOM 697 O O . PHE A 1 88 ? 0.687 11.148 -2.669 1.00 97.25 88 PHE A O 1
ATOM 704 N N . GLY A 1 89 ? -0.596 12.816 -1.881 1.00 97.19 89 GLY A N 1
ATOM 705 C CA . GLY A 1 89 ? -1.408 12.974 -3.086 1.00 97.19 89 GLY A CA 1
ATOM 706 C C . GLY A 1 89 ? -0.562 13.324 -4.313 1.00 97.19 89 GLY A C 1
ATOM 707 O O . GLY A 1 89 ? -0.654 12.666 -5.347 1.00 97.19 89 GLY A O 1
ATOM 708 N N . ASN A 1 90 ? 0.367 14.275 -4.173 1.00 97.06 90 ASN A N 1
ATOM 709 C CA . ASN A 1 90 ? 1.316 14.626 -5.233 1.00 97.06 90 ASN A CA 1
ATOM 710 C C . ASN A 1 90 ? 2.235 13.456 -5.620 1.00 97.06 90 ASN A C 1
ATOM 712 O O . ASN A 1 90 ? 2.454 13.219 -6.808 1.00 97.06 90 ASN A O 1
ATOM 716 N N . GLN A 1 91 ? 2.753 12.706 -4.642 1.00 97.88 91 GLN A N 1
ATOM 717 C CA . GLN A 1 91 ? 3.598 11.535 -4.905 1.00 97.88 91 GLN A CA 1
ATOM 718 C C . GLN A 1 91 ? 2.827 10.412 -5.613 1.00 97.88 91 GLN A C 1
ATOM 720 O O . GLN A 1 91 ? 3.324 9.859 -6.595 1.00 97.88 91 GLN A O 1
ATOM 725 N N . LEU A 1 92 ? 1.599 10.119 -5.174 1.00 97.88 92 LEU A N 1
ATOM 726 C CA . LEU A 1 92 ? 0.682 9.189 -5.840 1.00 97.88 92 LEU A CA 1
ATOM 727 C C . LEU A 1 92 ? 0.402 9.630 -7.276 1.00 97.88 92 LEU A C 1
ATOM 729 O O . LEU A 1 92 ? 0.448 8.823 -8.205 1.00 97.88 92 LEU A O 1
ATOM 733 N N . ASN A 1 93 ? 0.145 10.924 -7.473 1.00 97.56 93 ASN A N 1
ATOM 734 C CA . ASN A 1 93 ? -0.138 11.461 -8.791 1.00 97.56 93 ASN A CA 1
ATOM 735 C C . ASN A 1 93 ? 1.052 11.300 -9.746 1.00 97.56 93 ASN A C 1
ATOM 737 O O . ASN A 1 93 ? 0.858 10.910 -10.894 1.00 97.56 93 ASN A O 1
ATOM 741 N N . GLN A 1 94 ? 2.274 11.559 -9.276 1.00 97.44 94 GLN A N 1
ATOM 742 C CA . GLN A 1 94 ? 3.490 11.422 -10.081 1.00 97.44 94 GLN A CA 1
ATOM 743 C C . GLN A 1 94 ? 3.836 9.960 -10.377 1.00 97.44 94 GLN A C 1
ATOM 745 O O . GLN A 1 94 ? 4.162 9.624 -11.508 1.00 97.44 94 GLN A O 1
ATOM 750 N N . THR A 1 95 ? 3.765 9.090 -9.369 1.00 97.81 95 THR A N 1
ATOM 751 C CA . THR A 1 95 ? 4.299 7.723 -9.472 1.00 97.81 95 THR A CA 1
ATOM 752 C C . THR A 1 95 ? 3.289 6.698 -9.960 1.00 97.81 95 THR A C 1
ATOM 754 O O . THR A 1 95 ? 3.706 5.625 -10.395 1.00 97.81 95 THR A O 1
ATOM 757 N N . ILE A 1 96 ? 1.986 6.990 -9.886 1.00 97.94 96 ILE A N 1
ATOM 758 C CA . ILE A 1 96 ? 0.916 6.040 -10.216 1.00 97.94 96 ILE A CA 1
ATOM 759 C C . ILE A 1 96 ? -0.137 6.671 -11.123 1.00 97.94 96 ILE A C 1
ATOM 761 O O . ILE A 1 96 ? -0.313 6.197 -12.242 1.00 97.94 96 ILE A O 1
ATOM 765 N N . LEU A 1 97 ? -0.825 7.737 -10.690 1.00 97.38 97 LEU A N 1
ATOM 766 C CA . LEU A 1 97 ? -1.996 8.224 -11.435 1.00 97.38 97 LEU A CA 1
ATOM 767 C C . LEU A 1 97 ? -1.615 8.747 -12.823 1.00 97.38 97 LEU A C 1
ATOM 769 O O . LEU A 1 97 ? -2.274 8.400 -13.793 1.00 97.38 97 LEU A O 1
ATOM 773 N N . THR A 1 98 ? -0.547 9.540 -12.942 1.00 97.06 98 THR A N 1
ATOM 774 C CA . THR A 1 98 ? -0.085 10.073 -14.235 1.00 97.06 98 THR A CA 1
ATOM 775 C C . THR A 1 98 ? 0.381 8.956 -15.180 1.00 97.06 98 THR A C 1
ATOM 777 O O . THR A 1 98 ? -0.126 8.911 -16.301 1.00 97.06 98 THR A O 1
ATOM 780 N N . PRO A 1 99 ? 1.249 8.012 -14.759 1.00 96.56 99 PRO A N 1
ATOM 781 C CA . PRO A 1 99 ? 1.606 6.851 -15.578 1.00 96.56 99 PRO A CA 1
ATOM 782 C C . PRO A 1 99 ? 0.398 6.029 -16.042 1.00 96.56 99 PRO A C 1
ATOM 784 O O . PRO A 1 99 ? 0.330 5.655 -17.215 1.00 96.56 99 PRO A O 1
ATOM 787 N N . LEU A 1 100 ? -0.597 5.808 -15.172 1.00 97.06 100 LEU A N 1
ATOM 788 C CA . LEU A 1 100 ? -1.807 5.059 -15.524 1.00 97.06 100 LEU A CA 1
ATOM 789 C C . LEU A 1 100 ? -2.587 5.684 -16.679 1.00 97.06 100 LEU A C 1
ATOM 791 O O . LEU A 1 100 ? -3.142 4.946 -17.486 1.00 97.06 100 LEU A O 1
ATOM 795 N N . ARG A 1 101 ? -2.601 7.013 -16.819 1.00 96.69 101 ARG A N 1
ATOM 796 C CA . ARG A 1 101 ? -3.312 7.692 -17.921 1.00 96.69 101 ARG A CA 1
ATOM 797 C C . ARG A 1 101 ? -2.824 7.268 -19.306 1.00 96.69 101 ARG A C 1
ATOM 799 O O . ARG A 1 101 ? -3.580 7.334 -20.269 1.00 96.69 101 ARG A O 1
ATOM 806 N N . SER A 1 102 ? -1.576 6.806 -19.404 1.00 94.88 102 SER A N 1
ATOM 807 C CA . SER A 1 102 ? -0.993 6.297 -20.650 1.00 94.88 102 SER A CA 1
ATOM 808 C C . SER A 1 102 ? -1.328 4.828 -20.946 1.00 94.88 102 SER A C 1
ATOM 810 O O . SER A 1 102 ? -1.076 4.353 -22.053 1.00 94.88 102 SER A O 1
ATOM 812 N N . LEU A 1 103 ? -1.898 4.102 -19.979 1.00 96.12 103 LEU A N 1
ATOM 813 C CA . LEU A 1 103 ? -2.225 2.685 -20.099 1.00 96.12 103 LEU A CA 1
ATOM 814 C C . LEU A 1 103 ? -3.683 2.466 -20.539 1.00 96.12 103 LEU A C 1
ATOM 816 O O . LEU A 1 103 ? -4.547 3.316 -20.297 1.00 96.12 103 LEU A O 1
ATOM 820 N N . PRO A 1 104 ? -4.002 1.304 -21.144 1.00 96.75 104 PRO A N 1
ATOM 821 C CA . PRO A 1 104 ? -5.373 0.959 -21.508 1.00 96.75 104 PRO A CA 1
ATOM 822 C C . PRO A 1 104 ? -6.328 1.097 -20.317 1.00 96.75 104 PRO A C 1
ATOM 824 O O . PRO A 1 104 ? -6.044 0.586 -19.237 1.00 96.75 104 PRO A O 1
ATOM 827 N N . HIS A 1 105 ? -7.452 1.789 -20.523 1.00 96.00 105 HIS A N 1
ATOM 828 C CA . HIS A 1 105 ? -8.488 2.087 -19.517 1.00 96.00 105 HIS A CA 1
ATOM 829 C C . HIS A 1 105 ? -8.053 2.945 -18.310 1.00 96.00 105 HIS A C 1
ATOM 831 O O . HIS A 1 105 ? -8.899 3.284 -17.481 1.00 96.00 105 HIS A O 1
ATOM 837 N N . GLY A 1 106 ? -6.786 3.363 -18.225 1.00 96.94 106 GLY A N 1
ATOM 838 C CA . GLY A 1 106 ? -6.262 4.012 -17.024 1.00 96.94 106 GLY A CA 1
ATOM 839 C C . GLY A 1 106 ? -6.745 5.449 -16.835 1.00 96.94 106 GLY A C 1
ATOM 840 O O . GLY A 1 106 ? -7.084 5.822 -15.717 1.00 96.94 106 GLY A O 1
ATOM 841 N N . GLU A 1 107 ? -6.891 6.236 -17.908 1.00 97.38 107 GLU A N 1
ATOM 842 C CA . GLU A 1 107 ? -7.493 7.583 -17.831 1.00 97.38 107 GLU A CA 1
ATOM 843 C C . GLU A 1 107 ? -8.914 7.531 -17.246 1.00 97.38 107 GLU A C 1
ATOM 845 O O . GLU A 1 107 ? -9.251 8.289 -16.337 1.00 97.38 107 GLU A O 1
ATOM 850 N N . ALA A 1 108 ? -9.735 6.587 -17.720 1.00 97.75 108 ALA A N 1
ATOM 851 C CA . ALA A 1 108 ? -11.100 6.408 -17.237 1.00 97.75 108 ALA A CA 1
ATOM 852 C C . ALA A 1 108 ? -11.129 5.981 -15.761 1.00 97.75 108 ALA A C 1
ATOM 854 O O . ALA A 1 108 ? -11.938 6.503 -14.993 1.00 97.75 108 ALA A O 1
ATOM 855 N N . TRP A 1 109 ? -10.227 5.082 -15.352 1.00 97.75 109 TRP A N 1
ATOM 856 C CA . TRP A 1 109 ? -10.091 4.660 -13.957 1.00 97.75 109 TRP A CA 1
ATOM 857 C C . TRP A 1 109 ? -9.658 5.821 -13.047 1.00 97.75 109 TRP A C 1
ATOM 859 O O . TRP A 1 109 ? -10.290 6.060 -12.020 1.00 97.75 109 TRP A O 1
ATOM 869 N N . VAL A 1 110 ? -8.654 6.614 -13.450 1.00 97.81 110 VAL A N 1
ATOM 870 C CA . VAL A 1 110 ? -8.193 7.791 -12.688 1.00 97.81 110 VAL A CA 1
ATOM 871 C C . VAL A 1 110 ? -9.307 8.831 -12.570 1.00 97.81 110 VAL A C 1
ATOM 873 O O . VAL A 1 110 ? -9.531 9.377 -11.490 1.00 97.81 110 VAL A O 1
ATOM 876 N N . HIS A 1 111 ? -10.037 9.090 -13.657 1.00 97.06 111 HIS A N 1
ATOM 877 C CA . HIS A 1 111 ? -11.172 10.007 -13.638 1.00 97.06 111 HIS A CA 1
ATOM 878 C C . HIS A 1 111 ? -12.289 9.517 -12.703 1.00 97.06 111 HIS A C 1
ATOM 880 O O . HIS A 1 111 ? -12.836 10.310 -11.937 1.00 97.06 111 HIS A O 1
ATOM 886 N N . ALA A 1 112 ? -12.622 8.224 -12.732 1.00 96.44 112 ALA A N 1
ATOM 887 C CA . ALA A 1 112 ? -13.621 7.640 -11.839 1.00 96.44 112 ALA A CA 1
ATOM 888 C C . ALA A 1 112 ? -13.199 7.736 -10.364 1.00 96.44 112 ALA A C 1
ATOM 890 O O . ALA A 1 112 ? -14.016 8.100 -9.522 1.00 96.44 112 ALA A O 1
ATOM 891 N N . LEU A 1 113 ? -11.923 7.477 -10.063 1.00 96.50 113 LEU A N 1
ATOM 892 C CA . LEU A 1 113 ? -11.376 7.577 -8.712 1.00 96.50 113 LEU A CA 1
ATOM 893 C C . LEU A 1 113 ? -11.450 9.010 -8.164 1.00 96.50 113 LEU A C 1
ATOM 895 O O . LEU A 1 113 ? -11.904 9.217 -7.043 1.00 96.50 113 LEU A O 1
ATOM 899 N N . LEU A 1 114 ? -11.026 10.009 -8.945 1.00 95.81 114 LEU A N 1
ATOM 900 C CA . LEU A 1 114 ? -10.982 11.404 -8.488 1.00 95.81 114 LEU A CA 1
ATOM 901 C C . LEU A 1 114 ? -12.370 12.043 -8.337 1.00 95.81 114 LEU A C 1
ATOM 903 O O . LEU A 1 114 ? -12.518 12.992 -7.573 1.00 95.81 114 LEU A O 1
ATOM 907 N N . ASN A 1 115 ? -13.381 11.524 -9.036 1.00 95.56 115 ASN A N 1
ATOM 908 C CA . ASN A 1 115 ? -14.770 11.973 -8.911 1.00 95.56 115 ASN A CA 1
ATOM 909 C C . ASN A 1 115 ? -15.604 11.093 -7.967 1.00 95.56 115 ASN A C 1
ATOM 911 O O . ASN A 1 115 ? -16.817 11.285 -7.862 1.00 95.56 115 ASN A O 1
ATOM 915 N N . LEU A 1 116 ? -14.983 10.119 -7.295 1.00 95.19 116 LEU A N 1
ATOM 916 C CA . LEU A 1 116 ? -15.688 9.226 -6.392 1.00 95.19 116 LEU A CA 1
ATOM 917 C C . LEU A 1 116 ? -16.222 10.008 -5.190 1.00 95.19 116 LEU A C 1
ATOM 919 O O . LEU A 1 116 ? -15.468 10.563 -4.391 1.00 95.19 116 LEU A O 1
ATOM 923 N N . MET A 1 117 ? -17.539 9.986 -5.029 1.00 94.62 117 MET A N 1
ATOM 924 C CA . MET A 1 117 ? -18.171 10.255 -3.746 1.00 94.62 117 MET A CA 1
ATOM 925 C C . MET A 1 117 ? -18.233 8.950 -2.967 1.00 94.62 117 MET A C 1
ATOM 927 O O . MET A 1 117 ? -18.614 7.926 -3.535 1.00 94.62 117 MET A O 1
ATOM 931 N N . TRP A 1 118 ? -17.867 8.978 -1.685 1.00 95.38 118 TRP A N 1
ATOM 932 C CA . TRP A 1 118 ? -17.902 7.775 -0.862 1.00 95.38 118 TRP A CA 1
ATOM 933 C C . TRP A 1 118 ? -19.298 7.151 -0.882 1.00 95.38 118 TRP A C 1
ATOM 935 O O . TRP A 1 118 ? -20.253 7.791 -0.429 1.00 95.38 118 TRP A O 1
ATOM 945 N N . PRO A 1 119 ? -19.427 5.909 -1.379 1.00 96.12 119 PRO A N 1
ATOM 946 C CA . PRO A 1 119 ? -20.679 5.188 -1.270 1.00 96.12 119 PRO A CA 1
ATOM 947 C C . PRO A 1 119 ? -20.897 4.774 0.193 1.00 96.12 119 PRO A C 1
ATOM 949 O O . PRO A 1 119 ? -20.032 4.998 1.056 1.00 96.12 119 PRO A O 1
ATOM 952 N N . SER A 1 120 ? -22.037 4.152 0.496 1.00 98.19 120 SER A N 1
ATOM 953 C CA . SER A 1 120 ? -22.234 3.573 1.827 1.00 98.19 120 SER A CA 1
ATOM 954 C C . SER A 1 120 ? -21.136 2.539 2.137 1.00 98.19 120 SER A C 1
ATOM 956 O O . SER A 1 120 ? -20.446 2.047 1.239 1.00 98.19 120 SER A O 1
ATOM 958 N N . ILE A 1 121 ? -20.923 2.233 3.420 1.00 98.44 121 ILE A N 1
ATOM 959 C CA . ILE A 1 121 ? -19.957 1.189 3.808 1.00 98.44 121 ILE A CA 1
ATOM 960 C C . ILE A 1 121 ? -20.377 -0.156 3.200 1.00 98.44 121 ILE A C 1
ATOM 962 O O . ILE A 1 121 ? -19.527 -0.889 2.706 1.00 98.44 121 ILE A O 1
ATOM 966 N N . GLU A 1 122 ? -21.680 -0.446 3.188 1.00 98.50 122 GLU A N 1
ATOM 967 C CA . GLU A 1 122 ? -22.243 -1.672 2.617 1.00 98.50 122 GLU A CA 1
ATOM 968 C C . GLU A 1 122 ? -21.952 -1.790 1.116 1.00 98.50 122 GLU A C 1
ATOM 970 O O . GLU A 1 122 ? -21.435 -2.817 0.682 1.00 98.50 122 GLU A O 1
ATOM 975 N N . ASP A 1 123 ? -22.180 -0.724 0.343 1.00 98.56 123 ASP A N 1
ATOM 976 C CA . ASP A 1 123 ? -21.913 -0.710 -1.102 1.00 98.56 123 ASP A CA 1
ATOM 977 C C . ASP A 1 123 ? -20.417 -0.888 -1.418 1.00 98.56 123 ASP A C 1
ATOM 979 O O . ASP A 1 123 ? -20.052 -1.600 -2.354 1.00 98.56 123 ASP A O 1
ATOM 983 N N . GLU A 1 124 ? -19.529 -0.259 -0.636 1.00 98.62 124 GLU A N 1
ATOM 984 C CA . GLU A 1 124 ? -18.078 -0.403 -0.821 1.00 98.62 124 GLU A CA 1
ATOM 985 C C . GLU A 1 124 ? -17.618 -1.832 -0.499 1.00 98.62 124 GLU A C 1
ATOM 987 O O . GLU A 1 124 ? -16.842 -2.423 -1.252 1.00 98.62 124 GLU A O 1
ATOM 992 N N . VAL A 1 125 ? -18.141 -2.426 0.579 1.00 98.75 125 VAL A N 1
ATOM 993 C CA . VAL A 1 125 ? -17.880 -3.828 0.931 1.00 98.75 125 VAL A CA 1
ATOM 994 C C . VAL A 1 125 ? -18.411 -4.768 -0.150 1.00 98.75 125 VAL A C 1
ATOM 996 O O . VAL A 1 125 ? -17.711 -5.706 -0.537 1.00 98.75 125 VAL A O 1
ATOM 999 N N . GLN A 1 126 ? -19.610 -4.513 -0.673 1.00 98.69 126 GLN A N 1
ATOM 1000 C CA . GLN A 1 126 ? -20.197 -5.322 -1.736 1.00 98.69 126 GLN A CA 1
ATOM 1001 C C . GLN A 1 126 ? -19.346 -5.263 -3.009 1.00 98.69 126 GLN A C 1
ATOM 1003 O O . GLN A 1 126 ? -19.099 -6.303 -3.622 1.00 98.69 126 GLN A O 1
ATOM 1008 N N . LEU A 1 127 ? -18.843 -4.082 -3.382 1.00 98.56 127 LEU A N 1
ATOM 1009 C CA . LEU A 1 127 ? -17.912 -3.929 -4.499 1.00 98.56 127 LEU A CA 1
ATOM 1010 C C . LEU A 1 127 ? -16.652 -4.780 -4.284 1.00 98.56 127 LEU A C 1
ATOM 1012 O O . LEU A 1 127 ? -16.259 -5.545 -5.162 1.00 98.56 127 LEU A O 1
ATOM 1016 N N . TRP A 1 128 ? -16.031 -4.701 -3.106 1.00 98.62 128 TRP A N 1
ATOM 1017 C CA . TRP A 1 128 ? -14.839 -5.495 -2.799 1.00 98.62 128 TRP A CA 1
ATOM 1018 C C . TRP A 1 128 ? -15.114 -7.002 -2.898 1.00 98.62 128 TRP A C 1
ATOM 1020 O O . TRP A 1 128 ? -14.325 -7.743 -3.489 1.00 98.62 128 TRP A O 1
ATOM 1030 N N . GLN A 1 129 ? -16.259 -7.457 -2.389 1.00 98.62 129 GLN A N 1
ATOM 1031 C CA . GLN A 1 129 ? -16.685 -8.856 -2.473 1.00 98.62 129 GLN A CA 1
ATOM 1032 C C . GLN A 1 129 ? -16.948 -9.308 -3.915 1.00 98.62 129 GLN A C 1
ATOM 1034 O O . GLN A 1 129 ? -16.573 -10.423 -4.277 1.00 98.62 129 GLN A O 1
ATOM 1039 N N . GLN A 1 130 ? -17.527 -8.451 -4.765 1.00 98.50 130 GLN A N 1
ATOM 1040 C CA . GLN A 1 130 ? -17.704 -8.728 -6.199 1.00 98.50 130 GLN A CA 1
ATOM 1041 C C . GLN A 1 130 ? -16.361 -8.929 -6.917 1.00 98.50 130 GLN A C 1
ATOM 1043 O O . GLN A 1 130 ? -16.271 -9.729 -7.847 1.00 98.50 130 GLN A O 1
ATOM 1048 N N . HIS A 1 131 ? -15.302 -8.268 -6.443 1.00 98.56 131 HIS A N 1
ATOM 1049 C CA . HIS A 1 131 ? -13.927 -8.464 -6.907 1.00 98.56 131 HIS A CA 1
ATOM 1050 C C . HIS A 1 131 ? -13.201 -9.652 -6.240 1.00 98.56 131 HIS A C 1
ATOM 1052 O O . HIS A 1 131 ? -12.026 -9.899 -6.520 1.00 98.56 131 HIS A O 1
ATOM 1058 N N . GLY A 1 132 ? -13.891 -10.432 -5.401 1.00 98.19 132 GLY A N 1
ATOM 1059 C CA . GLY A 1 132 ? -13.349 -11.625 -4.747 1.00 98.19 132 GLY A CA 1
ATOM 1060 C C . GLY A 1 132 ? -12.487 -11.335 -3.517 1.00 98.19 132 GLY A C 1
ATOM 1061 O O . GLY A 1 132 ? -11.762 -12.222 -3.060 1.00 98.19 132 GLY A O 1
ATOM 1062 N N . LEU A 1 133 ? -12.548 -10.115 -2.978 1.00 98.69 133 LEU A N 1
ATOM 1063 C CA . LEU A 1 133 ? -11.888 -9.763 -1.725 1.00 98.69 133 LEU A CA 1
ATOM 1064 C C . LEU A 1 133 ? -12.705 -10.302 -0.548 1.00 98.69 133 LEU A C 1
ATOM 1066 O O . LEU A 1 133 ? -13.930 -10.194 -0.528 1.00 98.69 133 LEU A O 1
ATOM 1070 N N . ALA A 1 134 ? -12.027 -10.878 0.440 1.00 98.31 134 ALA A N 1
ATOM 1071 C CA . ALA A 1 134 ? -12.674 -11.562 1.560 1.00 98.31 134 ALA A CA 1
ATOM 1072 C C . ALA A 1 134 ? -12.293 -10.980 2.924 1.00 98.31 134 ALA A C 1
ATOM 1074 O O . ALA A 1 134 ? -13.098 -11.006 3.851 1.00 98.31 134 ALA A O 1
ATOM 1075 N N . TYR A 1 135 ? -11.072 -10.470 3.059 1.00 97.62 135 TYR A N 1
ATOM 1076 C CA . TYR A 1 135 ? -10.567 -9.913 4.310 1.00 97.62 135 TYR A CA 1
ATOM 1077 C C . TYR A 1 135 ? -9.551 -8.808 4.043 1.00 97.62 135 TYR A C 1
ATOM 1079 O O . TYR A 1 135 ? -8.990 -8.717 2.952 1.00 97.62 135 TYR A O 1
ATOM 1087 N N . TYR A 1 136 ? -9.273 -7.998 5.058 1.00 96.38 136 TYR A N 1
ATOM 1088 C CA . TYR A 1 136 ? -8.187 -7.025 5.043 1.00 96.38 136 TYR A CA 1
ATOM 1089 C C . TYR A 1 136 ? -7.137 -7.426 6.078 1.00 96.38 136 TYR A C 1
ATOM 1091 O O . TYR A 1 136 ? -7.451 -7.551 7.258 1.00 96.38 136 TYR A O 1
ATOM 1099 N N . MET A 1 137 ? -5.894 -7.659 5.659 1.00 93.81 137 MET A N 1
ATOM 1100 C CA . MET A 1 137 ? -4.817 -8.037 6.575 1.00 93.81 137 MET A CA 1
ATOM 1101 C C . MET A 1 137 ? -3.499 -7.369 6.193 1.00 93.81 137 MET A C 1
ATOM 1103 O O . MET A 1 137 ? -3.008 -7.525 5.071 1.00 93.81 137 MET A O 1
ATOM 1107 N N . LEU A 1 138 ? -2.909 -6.667 7.159 1.00 92.44 138 LEU A N 1
ATOM 1108 C CA . LEU A 1 138 ? -1.600 -6.034 7.028 1.00 92.44 138 LEU A CA 1
ATOM 1109 C C . LEU A 1 138 ? -0.463 -7.052 7.188 1.00 92.44 138 LEU A C 1
ATOM 1111 O O . LEU A 1 138 ? -0.633 -8.120 7.779 1.00 92.44 138 LEU A O 1
ATOM 1115 N N . GLN A 1 139 ? 0.722 -6.706 6.683 1.00 89.44 139 GLN A N 1
ATOM 1116 C CA . GLN A 1 139 ? 1.925 -7.498 6.931 1.00 89.44 139 GLN A CA 1
ATOM 1117 C C . GLN A 1 139 ? 2.558 -7.166 8.277 1.00 89.44 139 GLN A C 1
ATOM 1119 O O . GLN A 1 139 ? 2.444 -6.050 8.782 1.00 89.44 139 GLN A O 1
ATOM 1124 N N . TYR A 1 140 ? 3.264 -8.145 8.846 1.00 90.31 140 TYR A N 1
ATOM 1125 C CA . TYR A 1 140 ? 3.975 -7.930 10.100 1.00 90.31 140 TYR A CA 1
ATOM 1126 C C . TYR A 1 140 ? 5.123 -6.935 9.920 1.00 90.31 140 TYR A C 1
ATOM 1128 O O . TYR A 1 140 ? 6.020 -7.134 9.097 1.00 90.31 140 TYR A O 1
ATOM 1136 N N . GLU A 1 141 ? 5.143 -5.930 10.786 1.00 89.44 141 GLU A N 1
ATOM 1137 C CA . GLU A 1 141 ? 6.166 -4.899 10.846 1.00 89.44 141 GLU A CA 1
ATOM 1138 C C . GLU A 1 141 ? 6.486 -4.530 12.305 1.00 89.44 141 GLU A C 1
ATOM 1140 O O . GLU A 1 141 ? 5.735 -4.833 13.236 1.00 89.44 141 GLU A O 1
ATOM 1145 N N . ASN A 1 142 ? 7.646 -3.909 12.524 1.00 90.44 142 ASN A N 1
ATOM 1146 C CA . ASN A 1 142 ? 8.082 -3.480 13.855 1.00 90.44 142 ASN A CA 1
ATOM 1147 C C . ASN A 1 142 ? 8.535 -2.016 13.940 1.00 90.44 142 ASN A C 1
ATOM 1149 O O . ASN A 1 142 ? 9.161 -1.621 14.924 1.00 90.44 142 ASN A O 1
ATOM 1153 N N . ARG A 1 143 ? 8.237 -1.228 12.914 1.00 90.62 143 ARG A N 1
ATOM 1154 C CA . ARG A 1 143 ? 8.370 0.222 12.867 1.00 90.62 143 ARG A CA 1
ATOM 1155 C C . ARG A 1 143 ? 7.317 0.911 13.728 1.00 90.62 143 ARG A C 1
ATOM 1157 O O . ARG A 1 143 ? 7.675 1.845 14.447 1.00 90.62 143 ARG A O 1
ATOM 1164 N N . PHE A 1 144 ? 6.066 0.469 13.662 1.00 88.56 144 PHE A N 1
ATOM 1165 C CA . PHE A 1 144 ? 4.935 1.127 14.298 1.00 88.56 144 PHE A CA 1
ATOM 1166 C C . PHE A 1 144 ? 4.248 0.209 15.315 1.00 88.56 144 PHE A C 1
ATOM 1168 O O . PHE A 1 144 ? 4.267 -1.021 15.252 1.00 88.56 144 PHE A O 1
ATOM 1175 N N . GLN A 1 145 ? 3.700 0.821 16.355 1.00 85.44 145 GLN A N 1
ATOM 1176 C CA . GLN A 1 145 ? 2.653 0.243 17.175 1.00 85.44 145 GLN A CA 1
ATOM 1177 C C . GLN A 1 145 ? 1.345 0.846 16.686 1.00 85.44 145 GLN A C 1
ATOM 1179 O O . GLN A 1 145 ? 1.173 2.062 16.761 1.00 85.44 145 GLN A O 1
ATOM 1184 N N . TYR A 1 146 ? 0.433 -0.004 16.219 1.00 82.62 146 TYR A N 1
ATOM 1185 C CA . TYR A 1 146 ? -0.916 0.424 15.875 1.00 82.62 146 TYR A CA 1
ATOM 1186 C C . TYR A 1 146 ? -1.618 0.992 17.110 1.00 82.62 146 TYR A C 1
ATOM 1188 O O . TYR A 1 146 ? -1.572 0.391 18.189 1.00 82.62 146 TYR A O 1
ATOM 1196 N N . GLY A 1 147 ? -2.232 2.162 16.945 1.00 83.19 147 GLY A N 1
ATOM 1197 C CA . GLY A 1 147 ? -3.084 2.760 17.962 1.00 83.19 147 GLY A CA 1
ATOM 1198 C C . GLY A 1 147 ? -4.509 2.218 17.867 1.00 83.19 147 GLY A C 1
ATOM 1199 O O . GLY A 1 147 ? -4.965 1.873 16.781 1.00 83.19 147 GLY A O 1
ATOM 1200 N N . ILE A 1 148 ? -5.203 2.146 19.000 1.00 82.81 148 ILE A N 1
ATOM 1201 C CA . ILE A 1 148 ? -6.634 1.825 19.076 1.00 82.81 148 ILE A CA 1
ATOM 1202 C C . ILE A 1 148 ? -7.282 2.820 20.025 1.00 82.81 148 ILE A C 1
ATOM 1204 O O . ILE A 1 148 ? -6.773 3.032 21.124 1.00 82.81 148 ILE A O 1
ATOM 1208 N N . GLU A 1 149 ? -8.414 3.391 19.625 1.00 84.50 149 GLU A N 1
ATOM 1209 C CA . GLU A 1 149 ? -9.263 4.191 20.503 1.00 84.50 149 GLU A CA 1
ATOM 1210 C C . GLU A 1 149 ? -10.704 3.686 20.439 1.00 84.50 149 GLU A C 1
ATOM 1212 O O . GLU A 1 149 ? -11.354 3.809 19.403 1.00 84.50 149 GLU A O 1
ATOM 1217 N N . ASP A 1 150 ? -11.223 3.198 21.564 1.00 81.12 150 ASP A N 1
ATOM 1218 C CA . ASP A 1 150 ? -12.639 2.851 21.694 1.00 81.12 150 ASP A CA 1
ATOM 1219 C C . ASP A 1 150 ? -13.390 4.037 22.307 1.00 81.12 150 ASP A C 1
ATOM 1221 O O . ASP A 1 150 ? -12.930 4.647 23.283 1.00 81.12 150 ASP A O 1
ATOM 1225 N N . LYS A 1 151 ? -14.539 4.395 21.725 1.00 84.69 151 LYS A N 1
ATOM 1226 C CA . LYS A 1 151 ? -15.348 5.549 22.142 1.00 84.69 151 LYS A CA 1
ATOM 1227 C C . LYS A 1 151 ? -16.809 5.150 22.300 1.00 84.69 151 LYS A C 1
ATOM 1229 O O . LYS A 1 151 ? -17.366 4.474 21.443 1.00 84.69 151 LYS A O 1
ATOM 1234 N N . VAL A 1 152 ? -17.441 5.640 23.362 1.00 86.50 152 VAL A N 1
ATOM 1235 C CA . VAL A 1 152 ? -18.892 5.576 23.568 1.00 86.50 152 VAL A CA 1
ATOM 1236 C C . VAL A 1 152 ? -19.443 6.993 23.490 1.00 86.50 152 VAL A C 1
ATOM 1238 O O . VAL A 1 152 ? -18.994 7.879 24.217 1.00 86.50 152 VAL A O 1
ATOM 1241 N N . THR A 1 153 ? -20.413 7.218 22.608 1.00 90.19 153 THR A N 1
ATOM 1242 C CA . THR A 1 153 ? -21.070 8.523 22.464 1.00 90.19 153 THR A CA 1
ATOM 1243 C C . THR A 1 153 ? -22.313 8.576 23.341 1.00 90.19 153 THR A C 1
ATOM 1245 O O . THR A 1 153 ? -23.235 7.786 23.158 1.00 90.19 153 THR A O 1
ATOM 1248 N N . ILE A 1 154 ? -22.352 9.523 24.279 1.00 87.19 154 ILE A N 1
ATOM 1249 C CA . ILE A 1 154 ? -23.520 9.776 25.125 1.00 87.19 154 ILE A CA 1
ATOM 1250 C C . ILE A 1 154 ? -24.333 10.913 24.509 1.00 87.19 154 ILE A C 1
ATOM 1252 O O . ILE A 1 154 ? -23.818 12.015 24.310 1.00 87.19 154 ILE A O 1
ATOM 1256 N N . GLY A 1 155 ? -25.602 10.640 24.206 1.00 88.94 155 GLY A N 1
ATOM 1257 C CA . GLY A 1 155 ? -26.578 11.643 23.788 1.00 88.94 155 GLY A CA 1
ATOM 1258 C C . GLY A 1 155 ? -27.364 12.177 24.984 1.00 88.94 155 GLY A C 1
ATOM 1259 O O . GLY A 1 155 ? -27.935 11.408 25.753 1.00 88.94 155 GLY A O 1
ATOM 1260 N N . SER A 1 156 ? -27.402 13.496 25.142 1.00 85.88 156 SER A N 1
ATOM 1261 C CA . SER A 1 156 ? -28.270 14.185 26.098 1.00 85.88 156 SER A CA 1
ATOM 1262 C C . SER A 1 156 ? -29.673 14.383 25.520 1.00 85.88 156 SER A C 1
ATOM 1264 O O . SER A 1 156 ? -29.835 14.567 24.313 1.00 85.88 156 SER A O 1
ATOM 1266 N N . ALA A 1 157 ? -30.685 14.460 26.391 1.00 86.81 157 ALA A N 1
ATOM 1267 C CA . ALA A 1 157 ? -32.058 14.825 26.024 1.00 86.81 157 ALA A CA 1
ATOM 1268 C C . ALA A 1 157 ? -32.172 16.223 25.376 1.00 86.81 157 ALA A C 1
ATOM 1270 O O . ALA A 1 157 ? -33.179 16.531 24.748 1.00 86.81 157 ALA A O 1
ATOM 1271 N N . LEU A 1 158 ? -31.133 17.058 25.502 1.00 88.06 158 LEU A N 1
ATOM 1272 C CA . LEU A 1 158 ? -31.025 18.372 24.858 1.00 88.06 158 LEU A CA 1
ATOM 1273 C C . LEU A 1 158 ? -30.425 18.315 23.437 1.00 88.06 158 LEU A C 1
ATOM 1275 O O . LEU A 1 158 ? -30.135 19.357 22.858 1.00 88.06 158 LEU A O 1
ATOM 1279 N N . GLY A 1 159 ? -30.181 17.121 22.887 1.00 86.19 159 GLY A N 1
ATOM 1280 C CA . GLY A 1 159 ? -29.590 16.940 21.555 1.00 86.19 159 GLY A CA 1
ATOM 1281 C C . GLY A 1 159 ? -28.066 17.107 21.497 1.00 86.19 159 GLY A C 1
ATOM 1282 O O . GLY A 1 159 ? -27.489 17.049 20.417 1.00 86.19 159 GLY A O 1
ATOM 1283 N N . LEU A 1 160 ? -27.393 17.291 22.640 1.00 88.50 160 LEU A N 1
ATOM 1284 C CA . LEU A 1 160 ? -25.929 17.343 22.716 1.00 88.50 160 LEU A CA 1
ATOM 1285 C C . LEU A 1 160 ? -25.342 15.929 22.743 1.00 88.50 160 LEU A C 1
ATOM 1287 O O . LEU A 1 160 ? -25.743 15.114 23.572 1.00 88.50 160 LEU A O 1
ATOM 1291 N N . THR A 1 161 ? -24.361 15.654 21.888 1.00 89.44 161 THR A N 1
ATOM 1292 C CA . THR A 1 161 ? -23.623 14.384 21.866 1.00 89.44 161 THR A CA 1
ATOM 1293 C C . THR A 1 161 ? -22.191 14.585 22.340 1.00 89.44 161 THR A C 1
ATOM 1295 O O . THR A 1 161 ? -21.481 15.429 21.793 1.00 89.44 161 THR A O 1
ATOM 1298 N N . GLN A 1 162 ? -21.742 13.786 23.309 1.00 89.19 162 GLN A N 1
ATOM 1299 C CA . GLN A 1 162 ? -20.367 13.819 23.804 1.00 89.19 162 GLN A CA 1
ATOM 1300 C C . GLN A 1 162 ? -19.711 12.433 23.692 1.00 89.19 162 GLN A C 1
ATOM 1302 O O . GLN A 1 162 ? -20.205 11.480 24.300 1.00 89.19 162 GLN A O 1
ATOM 1307 N N . PRO A 1 163 ? -18.596 12.294 22.953 1.00 87.19 163 PRO A N 1
ATOM 1308 C CA . PRO A 1 163 ? -17.828 11.056 22.927 1.00 87.19 163 PRO A CA 1
ATOM 1309 C C . PRO A 1 163 ? -16.951 10.933 24.180 1.00 87.19 163 PRO A C 1
ATOM 1311 O O . PRO A 1 163 ? -16.221 11.859 24.538 1.00 87.19 163 PRO A O 1
ATOM 1314 N N . ILE A 1 164 ? -16.983 9.768 24.821 1.00 88.06 164 ILE A N 1
ATOM 1315 C CA . ILE A 1 164 ? -16.109 9.400 25.939 1.00 88.06 164 ILE A CA 1
ATOM 1316 C C . ILE A 1 164 ? -15.216 8.244 25.489 1.00 88.06 164 ILE A C 1
ATOM 1318 O O . ILE A 1 164 ? -15.712 7.225 25.012 1.00 88.06 164 ILE A O 1
ATOM 1322 N N . LYS A 1 165 ? -13.893 8.397 25.633 1.00 86.38 165 LYS A N 1
ATOM 1323 C CA . LYS A 1 165 ? -12.925 7.330 25.338 1.00 86.38 165 LYS A CA 1
ATOM 1324 C C . LYS A 1 165 ? -12.985 6.270 26.440 1.00 86.38 165 LYS A C 1
ATOM 1326 O O . LYS A 1 165 ? -12.767 6.595 27.604 1.00 86.38 165 LYS A O 1
ATOM 1331 N N . THR A 1 166 ? -13.260 5.022 26.081 1.00 85.25 166 THR A N 1
ATOM 1332 C CA . THR A 1 166 ? -13.325 3.888 27.019 1.00 85.25 166 THR A CA 1
ATOM 1333 C C . THR A 1 166 ? -12.029 3.086 27.059 1.00 85.25 166 THR A C 1
ATOM 1335 O O . THR A 1 166 ? -11.727 2.467 28.075 1.00 85.25 166 THR A O 1
ATOM 1338 N N . ASN A 1 167 ? -11.246 3.115 25.981 1.00 81.44 167 ASN A N 1
ATOM 1339 C CA . ASN A 1 167 ? -9.952 2.449 25.881 1.00 81.44 167 ASN A CA 1
ATOM 1340 C C . ASN A 1 167 ? -9.053 3.208 24.897 1.00 81.44 167 ASN A C 1
ATOM 1342 O O . ASN A 1 167 ? -9.543 3.801 23.935 1.00 81.44 167 ASN A O 1
ATOM 1346 N N . SER A 1 168 ? -7.744 3.219 25.149 1.00 84.12 168 SER A N 1
ATOM 1347 C CA . SER A 1 168 ? -6.778 3.945 24.321 1.00 84.12 168 SER A CA 1
ATOM 1348 C C . SER A 1 168 ? -5.406 3.278 24.374 1.00 84.12 168 SER A C 1
ATOM 1350 O O . SER A 1 168 ? -4.717 3.328 25.392 1.00 84.12 168 SER A O 1
ATOM 1352 N N . ILE A 1 169 ? -4.975 2.717 23.248 1.00 85.06 169 ILE A N 1
ATOM 1353 C CA . ILE A 1 169 ? -3.593 2.307 22.997 1.00 85.06 169 ILE A CA 1
ATOM 1354 C C . ILE A 1 169 ? -2.990 3.359 22.063 1.00 85.06 169 ILE A C 1
ATOM 1356 O O . ILE A 1 169 ? -3.494 3.529 20.953 1.00 85.06 169 ILE A O 1
ATOM 1360 N N . PRO A 1 170 ? -1.936 4.085 22.470 1.00 84.31 170 PRO A N 1
ATOM 1361 C CA . PRO A 1 170 ? -1.366 5.125 21.630 1.00 84.31 170 PRO A CA 1
ATOM 1362 C C . PRO A 1 170 ? -0.631 4.529 20.429 1.00 84.31 170 PRO A C 1
ATOM 1364 O O . PRO A 1 170 ? 0.017 3.479 20.525 1.00 84.31 170 PRO A O 1
ATOM 1367 N N . TYR A 1 171 ? -0.671 5.259 19.318 1.00 84.38 171 TYR A N 1
ATOM 1368 C CA . TYR A 1 171 ? 0.248 5.048 18.211 1.00 84.38 171 TYR A CA 1
ATOM 1369 C C . TYR A 1 171 ? 1.663 5.465 18.632 1.00 84.38 171 TYR A C 1
ATOM 1371 O O . TYR A 1 171 ? 1.877 6.576 19.119 1.00 84.38 171 TYR A O 1
ATOM 1379 N N . ILE A 1 172 ? 2.634 4.569 18.457 1.00 86.81 172 ILE A N 1
ATOM 1380 C CA . ILE A 1 172 ? 4.045 4.818 18.780 1.00 86.81 172 ILE A CA 1
ATOM 1381 C C . ILE A 1 172 ? 4.887 4.373 17.591 1.00 86.81 172 ILE A C 1
ATOM 1383 O O . ILE A 1 172 ? 4.721 3.262 17.093 1.00 86.81 172 ILE A O 1
ATOM 1387 N N . TYR A 1 173 ? 5.832 5.201 17.159 1.00 85.75 173 TYR A N 1
ATOM 1388 C CA . TYR A 1 173 ? 6.814 4.821 16.149 1.00 85.75 173 TYR A CA 1
ATOM 1389 C C . TYR A 1 173 ? 8.182 4.596 16.791 1.00 85.75 173 TYR A C 1
ATOM 1391 O O . TYR A 1 173 ? 8.593 5.315 17.699 1.00 85.75 173 TYR A O 1
ATOM 1399 N N . ARG A 1 174 ? 8.905 3.585 16.312 1.00 86.25 174 ARG A N 1
ATOM 1400 C CA . ARG A 1 174 ? 10.313 3.375 16.664 1.00 86.25 174 ARG A CA 1
ATOM 1401 C C . ARG A 1 174 ? 11.202 4.288 15.833 1.00 86.25 174 ARG A C 1
ATOM 1403 O O . ARG A 1 174 ? 10.827 4.695 14.735 1.00 86.25 174 ARG A O 1
ATOM 1410 N N . ASP A 1 175 ? 12.414 4.552 16.303 1.00 87.31 175 ASP A N 1
ATOM 1411 C CA . ASP A 1 175 ? 13.417 5.260 15.507 1.00 87.31 175 ASP A CA 1
ATOM 1412 C C . ASP A 1 175 ? 13.836 4.477 14.263 1.00 87.31 175 ASP A C 1
ATOM 1414 O O . ASP A 1 175 ? 13.690 3.256 14.179 1.00 87.31 175 ASP A O 1
ATOM 1418 N N . LYS A 1 176 ? 14.327 5.196 13.241 1.00 84.94 176 LYS A N 1
ATOM 1419 C CA . LYS A 1 176 ? 14.720 4.589 11.949 1.00 84.94 176 LYS A CA 1
ATOM 1420 C C . LYS A 1 176 ? 15.838 3.563 12.118 1.00 84.94 176 LYS A C 1
ATOM 1422 O O . LYS A 1 176 ? 15.803 2.533 11.458 1.00 84.94 176 LYS A O 1
ATOM 1427 N N . SER A 1 177 ? 16.760 3.806 13.046 1.00 87.00 177 SER A N 1
ATOM 1428 C CA . SER A 1 177 ? 17.834 2.878 13.416 1.00 87.00 177 SER A CA 1
ATOM 1429 C C . SER A 1 177 ? 17.332 1.579 14.057 1.00 87.00 177 SER A C 1
ATOM 1431 O O . SER A 1 177 ? 18.006 0.558 13.966 1.00 87.00 177 SER A O 1
ATOM 1433 N N . SER A 1 178 ? 16.142 1.596 14.661 1.00 90.00 178 SER A N 1
ATOM 1434 C CA . SER A 1 178 ? 15.547 0.454 15.369 1.00 90.00 178 SER A CA 1
ATOM 1435 C C . SER A 1 178 ? 14.512 -0.308 14.530 1.00 90.00 178 SER A C 1
ATOM 1437 O O . SER A 1 178 ? 13.891 -1.256 15.018 1.00 90.00 178 SER A O 1
ATOM 1439 N N . TRP A 1 179 ? 14.298 0.092 13.271 1.00 91.38 179 TRP A N 1
ATOM 1440 C CA . TRP A 1 179 ? 13.371 -0.567 12.351 1.00 91.38 179 TRP A CA 1
ATOM 1441 C C . TRP A 1 179 ? 14.062 -1.722 11.614 1.00 91.38 179 TRP A C 1
ATOM 1443 O O . TRP A 1 179 ? 14.631 -1.544 10.540 1.00 91.38 179 TRP A O 1
ATOM 1453 N N . SER A 1 180 ? 14.000 -2.931 12.178 1.00 90.12 180 SER A N 1
ATOM 1454 C CA . SER A 1 180 ? 14.653 -4.104 11.572 1.00 90.12 180 SER A CA 1
ATOM 1455 C C . SER A 1 180 ? 13.844 -4.753 10.444 1.00 90.12 180 SER A C 1
ATOM 1457 O O . SER A 1 180 ? 14.428 -5.318 9.521 1.00 90.12 180 SER A O 1
ATOM 1459 N N . THR A 1 181 ? 12.512 -4.637 10.470 1.00 92.56 181 THR A N 1
ATOM 1460 C CA . THR A 1 181 ? 11.635 -5.177 9.410 1.00 92.56 181 THR A CA 1
ATOM 1461 C C . THR A 1 181 ? 11.712 -4.395 8.095 1.00 92.56 181 THR A C 1
ATOM 1463 O O . THR A 1 181 ? 11.174 -4.842 7.091 1.00 92.56 181 THR A O 1
ATOM 1466 N N . VAL A 1 182 ? 12.452 -3.283 8.045 1.00 91.81 182 VAL A N 1
ATOM 1467 C CA . VAL A 1 182 ? 12.611 -2.455 6.839 1.00 91.81 182 VAL A CA 1
ATOM 1468 C C . VAL A 1 182 ? 13.195 -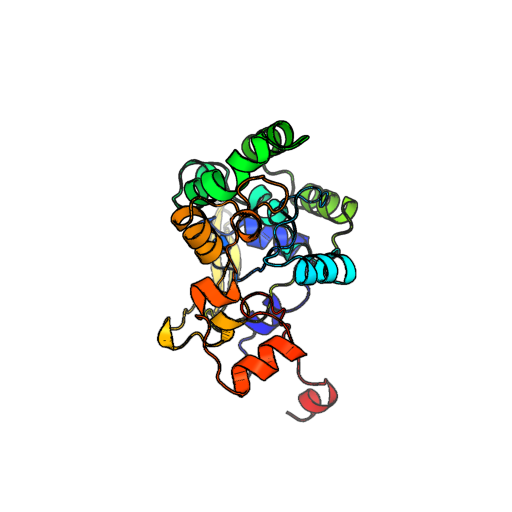3.214 5.646 1.00 91.81 182 VAL A C 1
ATOM 1470 O O . VAL A 1 182 ? 12.991 -2.829 4.502 1.00 91.81 182 VAL A O 1
ATOM 1473 N N . AS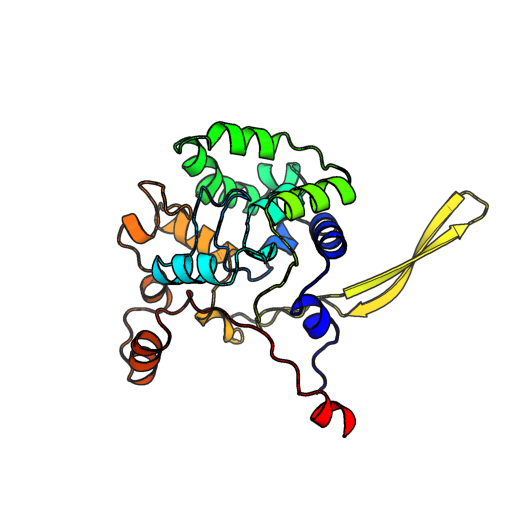N A 1 183 ? 13.935 -4.293 5.910 1.00 89.88 183 ASN A N 1
ATOM 1474 C CA . ASN A 1 183 ? 14.544 -5.128 4.876 1.00 89.88 183 ASN A CA 1
ATOM 1475 C C . ASN A 1 183 ? 13.563 -6.161 4.287 1.00 89.88 183 ASN A C 1
ATOM 1477 O O . ASN A 1 183 ? 13.873 -6.767 3.264 1.00 89.88 183 ASN A O 1
ATOM 1481 N N . ILE A 1 184 ? 12.390 -6.351 4.905 1.00 91.38 184 ILE A N 1
ATOM 1482 C CA . ILE A 1 184 ? 11.276 -7.141 4.351 1.00 91.38 184 ILE A CA 1
ATOM 1483 C C . ILE A 1 184 ? 10.530 -6.298 3.324 1.00 91.38 184 ILE A C 1
ATOM 1485 O O . ILE A 1 184 ? 10.379 -6.723 2.182 1.00 91.38 184 ILE A O 1
ATOM 1489 N N . HIS A 1 185 ? 10.125 -5.098 3.744 1.00 90.38 185 HIS A N 1
ATOM 1490 C CA . HIS A 1 185 ? 9.514 -4.061 2.927 1.00 90.38 185 HIS A CA 1
ATOM 1491 C C . HIS A 1 185 ? 9.789 -2.698 3.570 1.00 90.38 185 HIS A C 1
ATOM 1493 O O . HIS A 1 185 ? 9.633 -2.538 4.784 1.00 90.38 185 HIS A O 1
ATOM 1499 N N . CYS A 1 186 ? 10.192 -1.708 2.775 1.00 90.25 186 CYS A N 1
ATOM 1500 C CA . CYS A 1 186 ? 10.535 -0.382 3.288 1.00 90.25 186 CYS A CA 1
ATOM 1501 C C . CYS A 1 186 ? 9.346 0.588 3.294 1.00 90.25 186 CYS A C 1
ATOM 1503 O O . CYS A 1 186 ? 9.535 1.754 3.621 1.00 90.25 186 CYS A O 1
ATOM 1505 N N . GLY A 1 187 ? 8.131 0.113 3.026 1.00 91.88 187 GLY A N 1
ATOM 1506 C CA . GLY A 1 187 ? 6.918 0.918 3.091 1.00 91.88 187 GLY A CA 1
ATOM 1507 C C . GLY A 1 187 ? 6.682 1.723 1.818 1.00 91.88 187 GLY A C 1
ATOM 1508 O O . GLY A 1 187 ? 7.598 2.313 1.250 1.00 91.88 187 GLY A O 1
ATOM 1509 N N . PHE A 1 188 ? 5.415 1.800 1.426 1.00 95.06 188 PHE A N 1
ATOM 1510 C CA . PHE A 1 188 ? 4.991 2.354 0.144 1.00 95.06 188 PHE A CA 1
ATOM 1511 C C . PHE A 1 188 ? 5.391 3.829 -0.063 1.00 95.06 188 PHE A C 1
ATOM 1513 O O . PHE A 1 188 ? 5.705 4.250 -1.175 1.00 95.06 188 PHE A O 1
ATOM 1520 N N . TRP A 1 189 ? 5.495 4.618 1.013 1.00 94.62 189 TRP A N 1
ATOM 1521 C CA . TRP A 1 189 ? 5.996 5.996 0.934 1.00 94.62 189 TRP A CA 1
ATOM 1522 C C . TRP A 1 189 ? 7.467 6.087 0.490 1.00 94.62 189 TRP A C 1
ATOM 1524 O O . TRP A 1 189 ? 7.859 7.040 -0.190 1.00 94.62 189 TRP A O 1
ATOM 1534 N N . ASN A 1 190 ? 8.303 5.115 0.876 1.00 94.12 190 ASN A N 1
ATOM 1535 C CA . ASN A 1 190 ? 9.688 5.062 0.422 1.00 94.12 190 ASN A CA 1
ATOM 1536 C C . ASN A 1 190 ? 9.736 4.613 -1.037 1.00 94.12 190 ASN A C 1
ATOM 1538 O O . ASN A 1 190 ? 10.518 5.178 -1.794 1.00 94.12 190 ASN A O 1
ATOM 1542 N N . ASP A 1 191 ? 8.869 3.689 -1.451 1.00 95.25 191 ASP A N 1
ATOM 1543 C CA . ASP A 1 191 ? 8.799 3.232 -2.842 1.00 95.25 191 ASP A CA 1
ATOM 1544 C C . ASP A 1 191 ? 8.428 4.381 -3.789 1.00 95.25 191 ASP A C 1
ATOM 1546 O O . ASP A 1 191 ? 9.075 4.567 -4.824 1.00 95.25 191 ASP A O 1
ATOM 1550 N N . MET A 1 192 ? 7.469 5.230 -3.395 1.00 96.50 192 MET A N 1
ATOM 1551 C CA . MET A 1 192 ? 7.152 6.460 -4.130 1.00 96.50 192 MET A CA 1
ATOM 1552 C C . MET A 1 192 ? 8.347 7.421 -4.172 1.00 96.50 192 MET A C 1
ATOM 1554 O O . MET A 1 192 ? 8.686 7.943 -5.231 1.00 96.50 192 MET A O 1
ATOM 1558 N N . THR A 1 193 ? 9.028 7.628 -3.041 1.00 95.50 193 THR A N 1
ATOM 1559 C CA . THR A 1 193 ? 10.196 8.523 -2.963 1.00 95.50 193 THR A CA 1
ATOM 1560 C C . THR A 1 193 ? 11.353 8.036 -3.842 1.00 95.50 193 THR A C 1
ATOM 1562 O O . THR A 1 193 ? 11.980 8.836 -4.541 1.00 95.50 193 THR A O 1
ATOM 1565 N N . TYR A 1 194 ? 11.634 6.730 -3.838 1.00 94.25 194 TYR A N 1
ATOM 1566 C CA . TYR A 1 194 ? 12.629 6.127 -4.718 1.00 94.25 194 TYR A CA 1
ATOM 1567 C C . TYR A 1 194 ? 12.222 6.294 -6.177 1.00 94.25 194 TYR A C 1
ATOM 1569 O O . TYR A 1 194 ? 13.023 6.782 -6.966 1.00 94.25 194 TYR A O 1
ATOM 1577 N N . SER A 1 195 ? 10.976 5.977 -6.523 1.00 95.38 195 SER A N 1
ATOM 1578 C CA . SER A 1 195 ? 10.485 6.107 -7.897 1.00 95.38 195 SER A CA 1
ATOM 1579 C C . SER A 1 195 ? 10.645 7.534 -8.419 1.00 95.38 195 SER A C 1
ATOM 1581 O O . SER A 1 195 ? 11.254 7.730 -9.464 1.00 95.38 195 SER A O 1
ATOM 1583 N N . ILE A 1 196 ? 10.257 8.544 -7.634 1.00 96.62 196 ILE A N 1
ATOM 1584 C CA . ILE A 1 196 ? 10.468 9.959 -7.981 1.00 96.62 196 ILE A CA 1
ATOM 1585 C C . ILE A 1 196 ? 11.956 10.275 -8.180 1.00 96.62 196 ILE A C 1
ATOM 1587 O O . ILE A 1 196 ? 12.325 10.922 -9.157 1.00 96.62 196 ILE A O 1
ATOM 1591 N N . SER A 1 197 ? 12.823 9.800 -7.281 1.00 95.31 197 SER A N 1
ATOM 1592 C CA . SER A 1 197 ? 14.268 10.079 -7.334 1.00 95.31 197 SER A CA 1
ATOM 1593 C C . SER A 1 197 ? 14.953 9.477 -8.564 1.00 95.31 197 SER A C 1
ATOM 1595 O O . SER A 1 197 ? 15.948 10.021 -9.037 1.00 95.31 197 SER A O 1
ATOM 1597 N N . TYR A 1 198 ? 14.429 8.362 -9.072 1.00 94.56 198 TYR A N 1
ATOM 1598 C CA . TYR A 1 1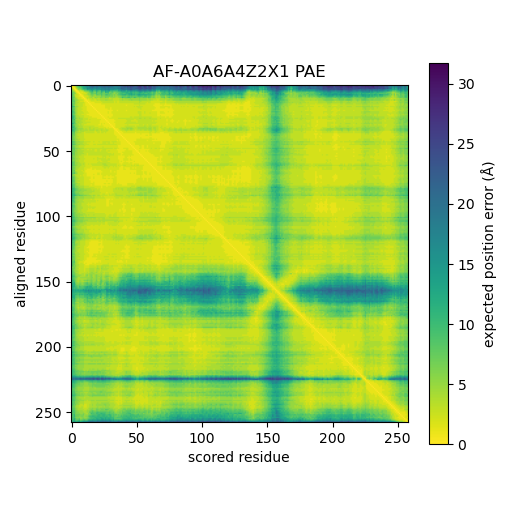98 ? 14.946 7.667 -10.250 1.00 94.56 198 TYR A CA 1
ATOM 1599 C C . TYR A 1 198 ? 14.173 7.994 -11.539 1.00 94.56 198 TYR A C 1
ATOM 1601 O O . TYR A 1 198 ? 14.496 7.444 -12.586 1.00 94.56 198 TYR A O 1
ATOM 1609 N N . GLY A 1 199 ? 13.175 8.888 -11.489 1.00 95.62 199 GLY A N 1
ATOM 1610 C CA . GLY A 1 199 ? 12.322 9.192 -12.643 1.00 95.62 199 GLY A CA 1
ATOM 1611 C C . GLY A 1 199 ? 11.510 7.984 -13.122 1.00 95.62 199 GLY A C 1
ATOM 1612 O O . GLY A 1 199 ? 11.280 7.839 -14.318 1.00 95.62 199 GLY A O 1
ATOM 1613 N N . ALA A 1 200 ? 11.132 7.108 -12.193 1.00 96.81 200 ALA 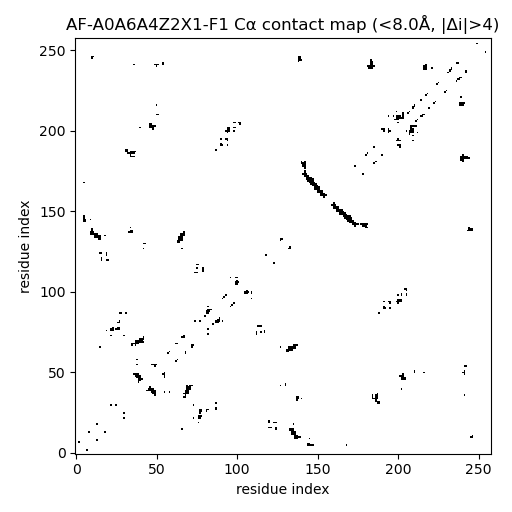A N 1
ATOM 1614 C CA . ALA A 1 200 ? 10.420 5.865 -12.436 1.00 96.81 200 ALA A CA 1
ATOM 1615 C C . ALA A 1 200 ? 8.964 5.924 -11.947 1.00 96.81 200 ALA A C 1
ATOM 1617 O O . ALA A 1 200 ? 8.590 6.763 -11.122 1.00 96.81 200 ALA A O 1
ATOM 1618 N N . THR A 1 201 ? 8.165 4.950 -12.378 1.00 96.56 201 THR A N 1
ATOM 1619 C CA . THR A 1 201 ? 6.821 4.667 -11.851 1.00 96.56 201 THR A CA 1
ATOM 1620 C C . THR A 1 201 ? 6.765 3.342 -11.088 1.00 96.56 201 THR A C 1
ATOM 1622 O O . THR A 1 201 ? 7.564 2.425 -11.306 1.00 96.56 201 THR A O 1
ATOM 1625 N N . LEU A 1 202 ? 5.787 3.250 -10.182 1.00 96.88 202 LEU A N 1
ATOM 1626 C CA . LEU A 1 202 ? 5.447 2.035 -9.442 1.00 96.88 202 LEU A CA 1
ATOM 1627 C C . LEU A 1 202 ? 4.549 1.073 -10.233 1.00 96.88 202 LEU A C 1
ATOM 1629 O O . LEU A 1 202 ? 4.349 -0.062 -9.807 1.00 96.88 202 LEU A O 1
ATOM 1633 N N . VAL A 1 203 ? 4.011 1.496 -11.378 1.00 97.12 203 VAL A N 1
ATOM 1634 C CA . VAL A 1 203 ? 3.157 0.656 -12.222 1.00 97.12 203 VAL A CA 1
ATOM 1635 C C . VAL A 1 203 ? 4.028 -0.169 -13.163 1.00 97.12 203 VAL A C 1
ATOM 1637 O O . VAL A 1 203 ? 4.664 0.373 -14.060 1.00 97.12 203 VAL A O 1
ATOM 1640 N N . ARG A 1 204 ? 4.037 -1.496 -13.007 1.00 95.19 204 ARG A N 1
ATOM 1641 C CA . ARG A 1 204 ? 4.947 -2.398 -13.745 1.00 95.19 204 ARG A CA 1
ATOM 1642 C C . ARG A 1 204 ? 4.750 -2.383 -15.261 1.00 95.19 204 ARG A C 1
ATOM 1644 O O . ARG A 1 204 ? 5.704 -2.615 -15.993 1.00 95.19 204 ARG A O 1
ATOM 1651 N N . ALA A 1 205 ? 3.518 -2.171 -15.721 1.00 93.88 205 ALA A N 1
ATOM 1652 C CA . ALA A 1 205 ? 3.174 -2.186 -17.145 1.00 93.88 205 ALA A CA 1
ATOM 1653 C C . ALA A 1 205 ? 3.583 -0.900 -17.887 1.00 93.88 205 ALA A C 1
ATOM 1655 O O . ALA A 1 205 ? 3.534 -0.864 -19.115 1.00 93.88 205 ALA A O 1
ATOM 1656 N N . ALA A 1 206 ? 3.960 0.153 -17.161 1.00 94.88 206 ALA A N 1
ATOM 1657 C CA . ALA A 1 206 ? 4.378 1.412 -17.752 1.00 94.88 206 ALA A CA 1
ATOM 1658 C C . ALA A 1 206 ? 5.824 1.333 -18.291 1.00 94.88 206 ALA A C 1
ATOM 1660 O O . ALA A 1 206 ? 6.657 0.596 -17.751 1.00 94.88 206 ALA A O 1
ATOM 1661 N N . PRO A 1 207 ? 6.149 2.075 -19.366 1.00 93.44 207 PRO A N 1
ATOM 1662 C CA . PRO A 1 207 ? 7.465 2.014 -20.010 1.00 93.44 207 PRO A CA 1
ATOM 1663 C C . PRO A 1 207 ? 8.611 2.500 -19.109 1.00 93.44 207 PRO A C 1
ATOM 1665 O O . PRO A 1 207 ? 9.749 2.069 -19.267 1.00 93.44 207 PRO A O 1
ATOM 1668 N N . ASP A 1 208 ? 8.309 3.371 -18.155 1.00 94.94 208 ASP A N 1
ATOM 1669 C CA . ASP A 1 208 ? 9.204 3.964 -17.162 1.00 94.94 208 ASP A CA 1
ATOM 1670 C C . ASP A 1 208 ? 9.129 3.255 -15.795 1.00 94.94 208 ASP A C 1
ATOM 1672 O O . ASP A 1 208 ? 9.532 3.806 -14.768 1.00 94.94 208 ASP A O 1
ATOM 1676 N N . ALA A 1 209 ? 8.608 2.023 -15.743 1.00 95.50 209 ALA A N 1
ATOM 1677 C CA . ALA A 1 209 ? 8.580 1.243 -14.509 1.00 95.50 209 ALA A CA 1
ATOM 1678 C C . ALA A 1 209 ? 9.991 1.030 -13.937 1.00 95.50 209 ALA A C 1
ATOM 1680 O O . ALA A 1 209 ? 10.957 0.827 -14.676 1.00 95.50 209 ALA A O 1
ATOM 1681 N N . TYR A 1 210 ? 10.097 0.996 -12.606 1.00 94.38 210 TYR A N 1
ATOM 1682 C CA . TYR A 1 210 ? 11.371 0.881 -11.883 1.00 94.38 210 TYR A CA 1
ATOM 1683 C C . TYR A 1 210 ? 12.288 -0.244 -12.403 1.00 94.38 210 TYR A C 1
ATOM 1685 O O . TYR A 1 210 ? 13.466 -0.013 -12.677 1.00 94.38 210 TYR A O 1
ATOM 1693 N N . GLU A 1 211 ? 11.745 -1.452 -12.599 1.00 92.62 211 GLU A N 1
ATOM 1694 C CA . GLU A 1 211 ? 12.505 -2.593 -13.135 1.00 92.62 211 GLU A CA 1
ATOM 1695 C C . GLU A 1 211 ? 12.855 -2.423 -14.629 1.00 92.62 211 GLU A C 1
ATOM 1697 O O . GLU A 1 211 ? 13.936 -2.836 -15.051 1.00 92.62 211 GLU A O 1
ATOM 1702 N N . THR A 1 212 ? 11.985 -1.790 -15.427 1.00 93.69 212 THR A N 1
ATOM 1703 C CA . THR A 1 212 ? 12.190 -1.554 -16.872 1.00 93.69 212 THR A CA 1
ATOM 1704 C C . THR A 1 212 ? 13.342 -0.586 -17.133 1.00 93.69 212 THR A C 1
ATOM 1706 O O . THR A 1 212 ? 14.103 -0.770 -18.081 1.00 93.69 212 THR A O 1
ATOM 1709 N N . LEU A 1 213 ? 13.536 0.391 -16.244 1.00 95.12 213 LEU A N 1
ATOM 1710 C CA . LEU A 1 213 ? 14.689 1.297 -16.261 1.00 95.12 213 LEU A CA 1
ATOM 1711 C C . LEU A 1 213 ? 15.999 0.630 -15.790 1.00 95.12 213 LEU A C 1
ATOM 1713 O O . LEU A 1 213 ? 17.047 1.271 -15.745 1.00 95.12 213 LEU A O 1
ATOM 1717 N N . GLY A 1 214 ? 15.966 -0.662 -15.444 1.00 93.44 214 GLY A N 1
ATOM 1718 C CA . GLY A 1 214 ? 17.128 -1.423 -14.985 1.00 93.44 214 GLY A CA 1
ATOM 1719 C C . GLY A 1 214 ? 17.445 -1.238 -13.501 1.00 93.44 214 GLY A C 1
ATOM 1720 O O . GLY A 1 214 ? 18.500 -1.685 -13.037 1.00 93.44 214 GLY A O 1
ATOM 1721 N N . HIS A 1 215 ? 16.558 -0.598 -12.734 1.00 94.31 215 HIS A N 1
ATOM 1722 C CA . HIS A 1 215 ? 16.726 -0.473 -11.294 1.00 94.31 215 HIS A CA 1
ATOM 1723 C C . HIS A 1 215 ? 16.257 -1.737 -10.567 1.00 94.31 215 HIS A C 1
ATOM 1725 O O . HIS A 1 215 ? 15.316 -2.418 -10.965 1.00 94.31 215 HIS A O 1
ATOM 1731 N N . ASN A 1 216 ? 16.928 -2.059 -9.463 1.00 93.00 216 ASN A N 1
ATOM 1732 C CA . ASN A 1 216 ? 16.624 -3.231 -8.650 1.00 93.00 216 ASN A CA 1
ATOM 1733 C C . ASN A 1 216 ? 16.319 -2.797 -7.216 1.00 93.00 216 ASN A C 1
ATOM 1735 O O . ASN A 1 216 ? 17.184 -2.226 -6.549 1.00 93.00 216 ASN A O 1
ATOM 1739 N N . TRP A 1 217 ? 15.103 -3.092 -6.751 1.00 93.00 217 TRP A N 1
ATOM 1740 C CA . TRP A 1 217 ? 14.601 -2.676 -5.438 1.00 93.00 217 TRP A CA 1
ATOM 1741 C C . TRP A 1 217 ? 15.509 -3.094 -4.277 1.00 93.00 217 TRP A C 1
ATOM 1743 O O . TRP A 1 217 ? 15.737 -2.313 -3.356 1.00 93.00 217 TRP A O 1
ATOM 1753 N N . ASP A 1 218 ? 16.092 -4.293 -4.332 1.00 93.00 218 ASP A N 1
ATOM 1754 C CA . ASP A 1 218 ? 17.006 -4.768 -3.295 1.00 93.00 218 ASP A CA 1
ATOM 1755 C C . ASP A 1 218 ? 18.337 -4.007 -3.344 1.00 93.00 218 ASP A C 1
ATOM 1757 O O . ASP A 1 218 ? 18.729 -3.358 -2.371 1.00 93.00 218 ASP A O 1
ATOM 1761 N N . THR A 1 219 ? 19.050 -4.056 -4.472 1.00 91.81 219 THR A N 1
ATOM 1762 C CA . THR A 1 219 ? 20.433 -3.562 -4.517 1.00 91.81 219 THR A CA 1
ATOM 1763 C C . THR A 1 219 ? 20.541 -2.043 -4.550 1.00 91.81 219 THR A C 1
ATOM 1765 O O . THR A 1 219 ? 21.562 -1.525 -4.108 1.00 91.81 219 THR A O 1
ATOM 1768 N N . MET A 1 220 ? 19.524 -1.321 -5.033 1.00 90.00 220 MET A N 1
ATOM 1769 C CA . MET A 1 220 ? 19.522 0.150 -5.009 1.00 90.00 220 MET A CA 1
ATOM 1770 C C . MET A 1 220 ? 19.476 0.694 -3.581 1.00 90.00 220 MET A C 1
ATOM 1772 O O . MET A 1 220 ? 20.119 1.696 -3.280 1.00 90.00 220 MET A O 1
ATOM 1776 N N . ARG A 1 221 ? 18.770 0.005 -2.678 1.00 87.50 221 ARG A N 1
ATOM 1777 C CA . ARG A 1 221 ? 18.684 0.394 -1.268 1.00 87.50 221 ARG A CA 1
ATOM 1778 C C . ARG A 1 221 ? 19.768 -0.246 -0.408 1.00 87.50 221 ARG A C 1
ATOM 1780 O O . ARG A 1 221 ? 20.406 0.434 0.389 1.00 87.50 221 ARG A O 1
ATOM 1787 N N . ASN A 1 222 ? 19.933 -1.563 -0.513 1.00 87.25 222 ASN A N 1
ATOM 1788 C CA . ASN A 1 222 ? 20.782 -2.342 0.396 1.00 87.25 222 ASN A CA 1
ATOM 1789 C C . ASN A 1 222 ? 22.217 -2.505 -0.128 1.00 87.25 222 ASN A C 1
ATOM 1791 O O . ASN A 1 222 ? 23.076 -3.061 0.559 1.00 87.25 222 ASN A O 1
ATOM 1795 N N . GLY A 1 223 ? 22.483 -2.040 -1.349 1.00 86.88 223 GLY A N 1
ATOM 1796 C CA . GLY A 1 223 ? 23.754 -2.213 -2.031 1.00 86.88 223 GLY A CA 1
ATOM 1797 C C . GLY A 1 223 ? 23.978 -3.643 -2.544 1.00 86.88 223 GLY A C 1
ATOM 1798 O O . GLY A 1 223 ? 23.274 -4.598 -2.185 1.00 86.88 223 GLY A O 1
ATOM 1799 N N . PRO A 1 224 ? 25.025 -3.841 -3.360 1.00 83.69 224 PRO A N 1
ATOM 1800 C CA . PRO A 1 224 ? 25.400 -5.149 -3.889 1.00 83.69 224 PRO A CA 1
ATOM 1801 C C . PRO A 1 224 ? 26.126 -6.021 -2.850 1.00 83.69 224 PRO A C 1
ATOM 1803 O O . PRO A 1 224 ? 26.828 -6.954 -3.233 1.00 83.69 224 PRO A O 1
ATOM 1806 N N . VAL A 1 225 ? 26.005 -5.711 -1.549 1.00 77.56 225 VAL A N 1
ATOM 1807 C CA . VAL A 1 225 ? 26.763 -6.330 -0.450 1.00 77.56 225 VAL A CA 1
ATOM 1808 C C . VAL A 1 225 ? 26.723 -7.856 -0.560 1.00 77.56 225 VAL A C 1
ATOM 1810 O O . VAL A 1 225 ? 25.660 -8.442 -0.767 1.00 77.56 225 VAL A O 1
ATOM 1813 N N . ARG A 1 226 ? 27.896 -8.491 -0.433 1.00 74.19 226 ARG A N 1
ATOM 1814 C CA . ARG A 1 226 ? 28.110 -9.937 -0.609 1.00 74.19 226 ARG A CA 1
ATOM 1815 C C . ARG A 1 226 ? 28.630 -10.594 0.669 1.00 74.19 226 ARG A C 1
ATOM 1817 O O . ARG A 1 226 ? 29.691 -11.210 0.670 1.00 74.19 226 ARG A O 1
ATOM 1824 N N . THR A 1 227 ? 27.911 -10.451 1.779 1.00 89.56 227 THR A N 1
ATOM 1825 C CA . THR A 1 227 ? 28.156 -11.347 2.920 1.00 89.56 227 THR A CA 1
ATOM 1826 C C . THR A 1 227 ? 27.576 -12.730 2.619 1.00 89.56 227 THR A C 1
ATOM 1828 O O . THR A 1 227 ? 26.639 -12.864 1.829 1.00 89.56 227 THR A O 1
ATOM 1831 N N . VAL A 1 228 ? 28.103 -13.776 3.259 1.00 91.81 228 VAL A N 1
ATOM 1832 C CA . VAL A 1 228 ? 27.551 -15.138 3.121 1.00 91.81 228 VAL A CA 1
ATOM 1833 C C . VAL A 1 228 ? 26.067 -15.162 3.509 1.00 91.81 228 VAL A C 1
ATOM 1835 O O . VAL A 1 228 ? 25.255 -15.763 2.813 1.00 91.81 228 VAL A O 1
ATOM 1838 N N . GLY A 1 229 ? 25.691 -14.432 4.566 1.00 90.69 229 GLY A N 1
ATOM 1839 C CA . GLY A 1 229 ? 24.305 -14.342 5.028 1.00 90.69 229 GLY A CA 1
ATOM 1840 C C . GLY A 1 229 ? 23.358 -13.727 3.99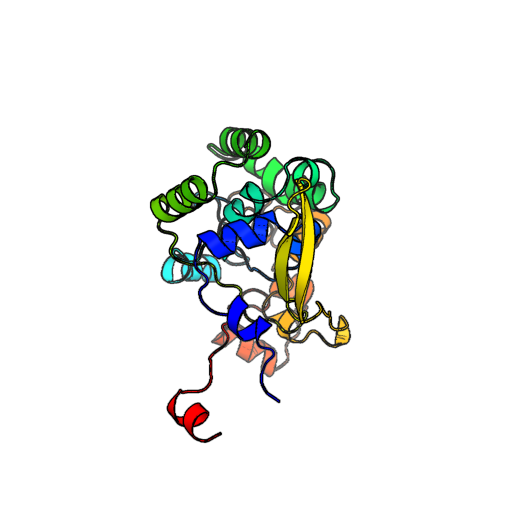5 1.00 90.69 229 GLY A C 1
ATOM 1841 O O . GLY A 1 229 ? 22.329 -14.323 3.690 1.00 90.69 229 GLY A O 1
ATOM 1842 N N . ILE A 1 230 ? 23.703 -12.574 3.407 1.00 89.94 230 ILE A N 1
ATOM 1843 C CA . ILE A 1 230 ? 22.827 -11.946 2.404 1.00 89.94 230 ILE A CA 1
ATOM 1844 C C . ILE A 1 230 ? 22.774 -12.750 1.102 1.00 89.94 230 ILE A C 1
ATOM 1846 O O . ILE A 1 230 ? 21.726 -12.803 0.466 1.00 89.94 230 ILE A O 1
ATOM 1850 N N . ALA A 1 231 ? 23.870 -13.417 0.726 1.00 90.19 231 ALA A N 1
ATOM 1851 C CA . ALA A 1 231 ? 23.883 -14.313 -0.425 1.00 90.19 231 ALA A CA 1
ATOM 1852 C C . ALA A 1 231 ? 22.918 -15.495 -0.229 1.00 90.19 231 ALA A C 1
ATOM 1854 O O . ALA A 1 231 ? 22.152 -15.797 -1.140 1.00 90.19 231 ALA A O 1
ATOM 1855 N N . LEU A 1 232 ? 22.902 -16.101 0.966 1.00 92.44 232 LEU A N 1
ATOM 1856 C CA . LEU A 1 232 ? 21.957 -17.165 1.325 1.00 92.44 232 LEU A CA 1
ATOM 1857 C C . LEU A 1 232 ? 20.507 -16.671 1.359 1.00 92.44 232 LEU A C 1
ATOM 1859 O O . LEU A 1 232 ? 19.622 -17.333 0.828 1.00 92.44 232 LEU A O 1
ATOM 1863 N N . VAL A 1 233 ? 20.245 -15.499 1.944 1.00 91.62 233 VAL A N 1
ATOM 1864 C CA . VAL A 1 233 ? 18.890 -14.919 1.959 1.00 91.62 233 VAL A CA 1
ATOM 1865 C C . VAL A 1 233 ? 18.396 -14.674 0.534 1.00 91.62 233 VAL A C 1
ATOM 1867 O O . VAL A 1 233 ? 17.306 -15.118 0.184 1.00 91.62 233 VAL A O 1
ATOM 1870 N N . ARG A 1 234 ? 19.217 -14.040 -0.313 1.00 91.19 234 ARG A N 1
ATOM 1871 C CA . ARG A 1 234 ? 18.862 -13.757 -1.710 1.00 91.19 234 ARG A CA 1
ATOM 1872 C C . ARG A 1 234 ? 18.646 -15.023 -2.536 1.00 91.19 234 ARG A C 1
ATOM 1874 O O . ARG A 1 234 ? 17.773 -15.018 -3.397 1.00 91.19 234 ARG A O 1
ATOM 1881 N N . SER A 1 235 ? 19.411 -16.088 -2.288 1.00 90.94 235 SER A N 1
ATOM 1882 C CA . SER A 1 235 ? 19.279 -17.341 -3.038 1.00 90.94 235 SER A CA 1
ATOM 1883 C C . SER A 1 235 ? 18.108 -18.211 -2.578 1.00 90.94 235 SER A C 1
ATOM 1885 O O . SER A 1 235 ? 17.514 -18.893 -3.408 1.00 90.94 235 SER A O 1
ATOM 1887 N N . VAL A 1 236 ? 17.772 -18.195 -1.283 1.00 91.62 236 VAL A N 1
ATOM 1888 C CA . VAL A 1 236 ? 16.734 -19.066 -0.704 1.00 91.62 236 VAL A CA 1
ATOM 1889 C C . VAL A 1 236 ? 15.377 -18.369 -0.611 1.00 91.62 236 VAL A C 1
ATOM 1891 O O . VAL A 1 236 ? 14.363 -18.956 -0.976 1.00 91.62 236 VAL A O 1
ATOM 1894 N N . LEU A 1 237 ? 15.340 -17.133 -0.106 1.00 89.56 237 LEU A N 1
ATOM 1895 C CA . LEU A 1 237 ? 14.098 -16.382 0.128 1.00 89.56 237 LEU A CA 1
ATOM 1896 C C . LEU A 1 237 ? 13.775 -15.412 -1.013 1.00 89.56 237 LEU A C 1
ATOM 1898 O O . LEU A 1 237 ? 12.605 -15.124 -1.268 1.00 89.56 237 LEU A O 1
ATOM 1902 N N . GLY A 1 238 ? 14.806 -14.923 -1.702 1.00 90.75 238 GLY A N 1
ATOM 1903 C CA . GLY A 1 238 ? 14.692 -13.934 -2.767 1.00 90.75 238 GLY A CA 1
ATOM 1904 C C . GLY A 1 238 ? 15.191 -12.545 -2.352 1.00 90.75 238 GLY A C 1
ATOM 1905 O O . GLY A 1 238 ? 15.773 -12.378 -1.277 1.00 90.75 238 GLY A O 1
ATOM 1906 N N . PRO A 1 239 ? 15.009 -11.539 -3.223 1.00 92.62 239 PRO A N 1
ATOM 1907 C CA . PRO A 1 239 ? 15.514 -10.193 -2.985 1.00 92.62 239 PRO A CA 1
ATOM 1908 C C . PRO A 1 239 ? 14.896 -9.569 -1.729 1.00 92.62 239 PRO A C 1
ATOM 1910 O O . PRO A 1 239 ? 13.707 -9.744 -1.442 1.00 92.62 239 PRO A O 1
ATOM 1913 N N . LEU A 1 240 ? 15.705 -8.797 -1.000 1.00 92.44 240 LEU A N 1
ATOM 1914 C CA . LEU A 1 240 ? 15.196 -7.950 0.079 1.00 92.44 240 LEU A CA 1
ATOM 1915 C C . LEU A 1 240 ? 14.166 -6.951 -0.467 1.00 92.44 240 LEU A C 1
ATOM 1917 O O . LEU A 1 240 ? 14.127 -6.664 -1.663 1.00 92.44 240 LEU A O 1
ATOM 1921 N N . LEU A 1 241 ? 13.331 -6.407 0.420 1.00 92.75 241 LEU A N 1
ATOM 1922 C CA . LEU A 1 241 ? 12.193 -5.535 0.081 1.00 92.75 241 LEU A CA 1
ATOM 1923 C C . LEU A 1 241 ? 11.078 -6.213 -0.731 1.00 92.75 241 LEU A C 1
ATOM 1925 O O . LEU A 1 241 ? 10.137 -5.550 -1.155 1.00 92.75 241 LEU A O 1
ATOM 1929 N N . SER A 1 242 ? 11.184 -7.518 -0.981 1.00 93.25 242 SER A N 1
ATOM 1930 C CA . SER A 1 242 ? 10.189 -8.319 -1.706 1.00 93.25 242 SER A CA 1
ATOM 1931 C C . SER A 1 242 ? 9.754 -9.552 -0.912 1.00 93.25 242 SER A C 1
ATOM 1933 O O . SER A 1 242 ? 9.302 -10.543 -1.496 1.00 93.25 242 SER A O 1
ATOM 1935 N N . LEU A 1 243 ? 9.920 -9.508 0.410 1.00 91.62 243 LEU A N 1
ATOM 1936 C CA . LEU A 1 243 ? 9.538 -10.578 1.325 1.00 91.62 243 LEU A CA 1
ATOM 1937 C C . LEU A 1 243 ? 8.139 -10.291 1.878 1.00 91.62 243 LEU A C 1
ATOM 1939 O O . LEU A 1 243 ? 7.788 -9.134 2.079 1.00 91.62 243 LEU A O 1
ATOM 1943 N N . ASP A 1 244 ? 7.359 -11.342 2.128 1.00 90.50 244 ASP A N 1
ATOM 1944 C CA . ASP A 1 244 ? 6.043 -11.217 2.754 1.00 90.50 244 ASP A CA 1
ATOM 1945 C C . ASP A 1 244 ? 6.083 -11.809 4.167 1.00 90.50 244 ASP A C 1
ATOM 1947 O O . ASP A 1 244 ? 6.589 -12.918 4.359 1.00 90.50 244 ASP A O 1
ATOM 1951 N N . THR A 1 245 ? 5.554 -11.086 5.155 1.00 89.69 245 THR A N 1
ATOM 1952 C CA . THR A 1 245 ? 5.529 -11.526 6.558 1.00 89.69 245 THR A CA 1
ATOM 1953 C C . THR A 1 245 ? 4.134 -11.512 7.158 1.00 89.69 245 THR A C 1
ATOM 1955 O O . THR A 1 245 ? 3.329 -10.611 6.927 1.00 89.69 245 THR A O 1
ATOM 1958 N N . GLN A 1 246 ? 3.865 -12.517 7.990 1.00 88.31 246 GLN A N 1
ATOM 1959 C CA . GLN A 1 246 ? 2.610 -12.681 8.717 1.00 88.31 246 GLN A CA 1
ATOM 1960 C C . GLN A 1 246 ? 2.906 -12.955 10.189 1.00 88.31 246 GLN A C 1
ATOM 1962 O O . GLN A 1 246 ? 3.873 -13.648 10.516 1.00 88.31 246 GLN A O 1
ATOM 1967 N N . LEU A 1 247 ? 2.072 -12.411 11.075 1.00 87.06 247 LEU A N 1
ATOM 1968 C CA . LEU A 1 247 ? 2.141 -12.730 12.494 1.00 87.06 247 LEU A CA 1
ATOM 1969 C C . LEU A 1 247 ? 1.514 -14.108 12.726 1.00 87.06 247 LEU A C 1
ATOM 1971 O O . LEU A 1 247 ? 0.327 -14.305 12.474 1.00 87.06 247 LEU A O 1
ATOM 1975 N N . ILE A 1 248 ? 2.307 -15.050 13.233 1.00 86.31 248 ILE A N 1
ATOM 1976 C CA . ILE A 1 248 ? 1.818 -16.363 13.656 1.00 86.31 248 ILE A CA 1
ATOM 1977 C C . ILE A 1 248 ? 1.541 -16.295 15.155 1.00 86.31 248 ILE A C 1
ATOM 1979 O O . ILE A 1 248 ? 2.459 -16.101 15.953 1.00 86.31 248 ILE A O 1
ATOM 1983 N N . LEU A 1 249 ? 0.271 -16.442 15.535 1.00 83.31 249 LEU A N 1
ATOM 1984 C CA . LEU A 1 249 ? -0.125 -16.452 16.940 1.00 83.31 249 LEU A CA 1
ATOM 1985 C C . LEU A 1 249 ? 0.344 -17.743 17.635 1.00 83.31 249 LEU A C 1
ATOM 1987 O O . LEU A 1 249 ? 0.407 -18.798 16.996 1.00 83.31 249 LEU A O 1
ATOM 1991 N N . PRO A 1 250 ? 0.652 -17.693 18.946 1.00 85.50 250 PRO A N 1
ATOM 1992 C CA . PRO A 1 250 ? 0.957 -18.893 19.714 1.00 85.50 250 PRO A CA 1
ATOM 1993 C C . PRO A 1 250 ? -0.177 -19.928 19.606 1.00 85.50 250 PRO A C 1
ATOM 1995 O O . PRO A 1 250 ? -1.349 -19.539 19.629 1.00 85.50 250 PRO A O 1
ATOM 1998 N N . PRO A 1 251 ? 0.130 -21.238 19.536 1.00 88.88 251 PRO A N 1
ATOM 1999 C CA . PRO A 1 251 ? -0.897 -22.273 19.495 1.00 88.88 251 PRO A CA 1
ATOM 2000 C C . PRO A 1 251 ? -1.852 -22.178 20.697 1.00 88.88 251 PRO A C 1
ATOM 2002 O O . PRO A 1 251 ? -1.379 -21.937 21.813 1.00 88.88 251 PRO A O 1
ATOM 2005 N N . PRO A 1 252 ? -3.164 -22.442 20.530 1.00 88.12 252 PRO A N 1
ATOM 2006 C CA . PRO A 1 252 ? -4.128 -22.371 21.632 1.00 88.12 252 PRO A CA 1
ATOM 2007 C C . PRO A 1 252 ? -3.745 -23.229 22.844 1.00 88.12 252 PRO A C 1
ATOM 2009 O O . PRO A 1 252 ? -3.959 -22.823 23.982 1.00 88.12 252 PRO A O 1
ATOM 2012 N N . SER A 1 253 ? -3.112 -24.384 22.607 1.00 92.81 253 SER A N 1
ATOM 2013 C CA . SER A 1 253 ? -2.608 -25.272 23.661 1.00 92.81 253 SER A CA 1
ATOM 2014 C C . SER A 1 253 ? -1.551 -24.617 24.550 1.00 92.81 253 SER A C 1
ATOM 2016 O O . SER A 1 253 ? -1.508 -24.900 25.741 1.00 92.81 253 SER A O 1
ATOM 2018 N N . LEU A 1 254 ? -0.718 -23.733 23.993 1.00 87.69 254 LEU A N 1
ATOM 20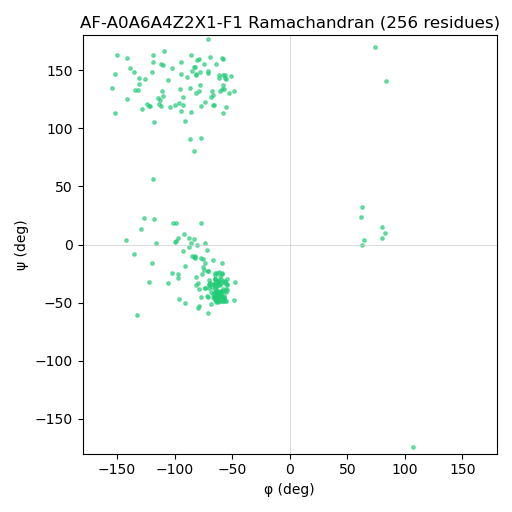19 C CA . LEU A 1 254 ? 0.279 -22.981 24.751 1.00 87.69 254 LEU A CA 1
ATOM 2020 C C . LEU A 1 254 ? -0.360 -21.802 25.492 1.00 87.69 254 LEU A C 1
ATOM 2022 O O . LEU A 1 254 ? 0.014 -21.525 26.626 1.00 87.69 254 LEU A O 1
ATOM 2026 N N . VAL A 1 255 ? -1.334 -21.128 24.871 1.00 87.06 255 VAL A N 1
ATOM 2027 C CA . VAL A 1 255 ? -2.067 -20.015 25.501 1.00 87.06 255 VAL A CA 1
ATOM 2028 C C . VAL A 1 255 ? -2.861 -20.491 26.719 1.00 87.06 255 VAL A C 1
ATOM 2030 O O . VAL A 1 255 ? -2.919 -19.780 27.712 1.00 87.06 255 VAL A O 1
ATOM 2033 N N . ALA A 1 256 ? -3.419 -21.703 26.679 1.00 88.44 256 ALA A N 1
ATOM 2034 C CA . ALA A 1 256 ? -4.186 -22.279 27.784 1.00 88.44 256 ALA A CA 1
ATOM 2035 C C . ALA A 1 256 ? -3.360 -22.579 29.055 1.00 88.44 256 ALA A C 1
ATOM 2037 O O . ALA A 1 256 ? -3.943 -22.852 30.101 1.00 88.44 256 ALA A O 1
ATOM 2038 N N . LEU A 1 257 ? -2.024 -22.552 28.977 1.00 88.56 257 LEU A N 1
ATOM 2039 C CA . LEU A 1 257 ? -1.128 -22.810 30.111 1.00 88.56 257 LEU A CA 1
ATOM 2040 C C . LEU A 1 257 ? -0.802 -21.553 30.941 1.00 88.56 257 LEU A C 1
ATOM 2042 O O . LEU A 1 257 ? -0.048 -21.670 31.910 1.00 88.56 257 LEU A O 1
ATOM 2046 N N . VAL A 1 258 ? -1.303 -20.368 30.559 1.00 74.06 258 VAL A N 1
ATOM 2047 C CA . VAL A 1 258 ? -0.905 -19.062 31.128 1.00 74.06 258 VAL A CA 1
ATOM 2048 C C . VAL A 1 258 ? -2.079 -18.182 31.525 1.00 74.06 258 VAL A C 1
ATOM 2050 O O . VAL A 1 258 ? -3.070 -18.124 30.767 1.00 74.06 258 VAL A O 1
#

Nearest PDB structures (foldseek):
  4aoy-assembly2_A  TM=2.931E-01  e=4.671E+00  Acetivibrio thermocellus

Mean predicted aligned error: 5.19 Å

Organism: NCBI:txid120398

Sequence (258 aa):
MREPAARQIMLQPLPLDVAVTTLRANTLYENMYSIIPYCWVDLGRAYEMAHTAIRQQRCLKSQTANAAMYLEVLLRNVVTADLTQSNFGNQLNQTILTPLRSLPHGEAWVHALLNLMWPSIEDEVQLWQQHGLAYYMLQYENRFQYGIEDKVTIGSALGLTQPIKTNSIPYIYRDKSSWSTVNIHCGFWNDMTYSISYGATLVRAAPDAYETLGHNWDTMRNGPVRTVGIALVRSVLGPLLSLDTQLILPPPSLVALV

Solvent-accessible surface area (backbone atoms only — not comparable to full-atom values): 14540 Å² total; per-residue (Å²): 130,83,76,58,69,46,53,66,54,55,40,31,79,30,57,48,58,61,46,53,54,53,44,54,74,38,55,55,73,63,57,50,69,50,55,42,84,36,37,17,46,38,78,84,57,82,41,41,36,35,87,38,74,70,47,36,55,47,34,72,74,74,38,64,38,34,41,50,33,23,46,35,61,55,62,67,30,36,60,61,63,43,52,72,72,33,74,66,16,49,43,44,37,64,24,40,52,53,57,33,47,78,41,91,70,22,45,62,51,52,53,52,59,72,68,57,70,79,65,56,67,67,56,52,40,50,52,41,43,76,58,53,30,72,28,29,45,49,48,58,69,59,43,59,42,61,53,44,75,43,70,50,73,47,72,43,97,86,76,50,73,47,77,42,77,79,46,76,46,71,66,45,74,55,55,79,93,66,32,74,45,42,55,34,45,64,31,47,62,49,53,42,52,51,23,60,75,69,72,20,25,55,38,60,85,42,88,48,5,42,62,72,74,71,49,49,77,32,43,75,74,69,45,85,68,79,48,74,67,54,47,50,41,41,73,74,79,37,56,47,47,57,54,88,49,72,66,80,76,79,55,67,77,64,55,74,75,108

Secondary structure (DSSP, 8-state):
-PPPHHHHHHTS-B-HHHHHHHHHHS-HHHHHTS----SBSSTT--SB--SSHHHHHHHHHHTTTBGGGBHHHHHTTS-HHHHHHSHHHHHHIIIIIHHHHTSTTHHHHHHHHHTPPP--HHHHHHHHHHTT--BB-PPP-SSEEPPEEEEEEEEPTTS-EEEEEEEEE--EE--GGG-GGGGT---HHHHHHHHHHHT-BS-TTSTTBTTTTT--HHHHHH-S---HHHHHHHHHT-STT-------PPPHHHHTT-

Foldseek 3Di:
DPDPVQCVAQQDWAFQLVVLVVLLVDAPVVVQPQFAQAQAADLLRPWGQHQDPVLNVVCVVPVQQALSNYNLSNLLRHDLCSLCPPPVVVLCCQFPLVLQCPPVCSVVVSVCSSPDDRDPSVVSSVVSVVSNHGTHHGFDWDQKDDKDWDWDWDADPVRDIDIDTPDIDDIDG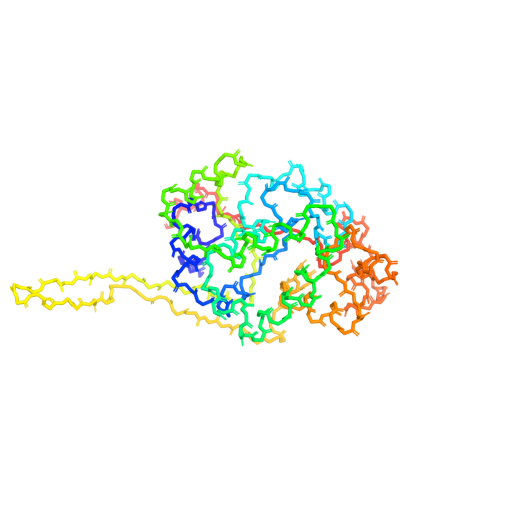DDPVPGPCCQQAVGPVVVSVVCVVQVAHSGPPGCRHCVNVVHHPQCVPVNPDDDVVQVCCCVPQNGTNSHTHGDDDDDPVVVVVD

Radius of gyration: 19.69 Å; Cα contacts (8 Å, |Δi|>4): 392; chains: 1; bounding box: 60×44×53 Å